Protein 9DDT (pdb70)

InterPro domains:
  IPR019341 Alpha/gamma-adaptin-binding protein p34 [PTHR14659] (1-308)

Secondary structure (DSSP, 8-state):
---EEEEEE--SSS-HHHHHHHHHT-----EEEEEEEE-SSEEEEEEEEE-SSGGG--HHHHHHEEEEEEE---SSTTTTHHHHTTHHHHHHH--SEEEEEES---TTSS-HHHHHHHHHHHT-EEEESS-SSPPPTT-SSPPP-HHHHHHHHHHSS--TT-EE-/-EEEEEEEETT--EEEEEESS---HHHHHHHHHHHHHHHHT--S---SEEEETTEEEEEEEETTEEEEEEEETTS-HHHHHHHHHHHHHHHHHHHSS--HHHHHHSHHHHHHHHHHHS---

Radius of gyration: 19.52 Å; Cα contacts (8 Å, |Δi|>4): 505; chains: 2; bounding box: 52×41×47 Å

Foldseek 3Di:
DAAEAEFAEPDPPAGSVNLVVVLQPPCVDKDWDWDWQDDQWWIGIHIHIYDHDPVNCDPVNLQRHQHYEYEWDQQAQCTCVRVVVCLVSCVVSVHPAYEYEYQEHDPRGCHPVNVVVVCVVRVYDYAHQHYPDDDDPPPPPDQDGHSVNVSVRVSVGDRPGIDTD/DWAKKFKAFLVLRTLDMDGLDDDDPVVVVVVSSVVSVVVSPDPDCPDQFDCDDQWTWGWDDDPGMIMTIIHGPPDDSVVVVVLSVVLQVVVCVVVVGRDSVCSNPVVVVSVVSSPVSDDSD

Sequence (286 aa):
GVPCALVTSCSSVFSGDQLVQHILGTEDAVRFYPWTIDNKYYSADINLCVVPNKFLVTAEIAESVQAFVVYFDSTQKSGLDSVSSWLPLAKAWLPEVMILVCDRVSEDGINRQKAQEWCIKHGFELVELSPEELPEEDDDFPESTGVKRIVQALNANVWSNVVMKMIHFILLFSRQGKLRLQKWYITLPDKERKKITREIVQIILSRGHRTSSFVDWKELKLVYKRYASLYFCCAIENQDNELLTLEIVHRYVELLDKYFGNVCELDIIFNFEKAYFILDEFIIGG

Solvent-accessible surface area: 14448 Å² total; per-residue (Å²): 110,71,1,2,0,0,0,1,22,33,16,119,124,30,44,4,31,81,0,0,95,90,0,56,66,40,228,126,53,36,83,106,45,108,32,74,2,92,24,116,24,0,27,2,83,3,36,0,0,2,0,44,58,46,176,52,28,76,90,135,16,28,129,18,7,40,0,1,0,0,11,1,48,7,89,122,135,56,10,16,101,50,1,41,51,5,17,93,52,2,118,78,31,133,6,88,3,27,0,0,0,0,64,98,30,24,159,114,1,2,50,100,99,83,0,38,103,22,1,31,161,23,24,2,7,25,4,14,36,46,31,135,96,149,79,121,173,122,43,115,42,62,44,44,71,4,36,153,6,0,25,54,2,0,22,6,5,87,2,81,42,37,97,102,159,138,14,35,4,9,0,0,0,3,56,19,31,57,60,54,3,51,34,34,51,73,138,51,84,62,137,52,63,87,117,33,6,150,78,0,12,95,42,1,9,53,77,65,143,117,109,37,22,45,17,95,22,158,146,18,12,0,0,12,76,52,6,16,6,2,12,2,0,1,0,2,65,88,175,39,86,43,121,84,7,43,97,37,9,68,120,5,0,89,71,2,47,179,116,21,63,84,6,27,17,26,3,5,33,39,27,72,124,93,0,67,130,31,2,50,107,53,12,142,55,14

B-factor: mean 30.28, std 9.15, range [15.87, 91.37]

GO terms:
  GO:0005737 cytoplasm (C, IDA)
  GO:0005515 protein binding (F, IPI)
  GO:0005829 cytosol (C, IDA)

Nearest PDB structures (foldseek):
  4uj3-assembly8_V  TM=6.834E-01  e=2.095E-04  Homo sapiens
  6w4f-assembly1_B  TM=6.978E-01  e=1.188E-04  Homo sapiens
  6gqx-assembly5_E  TM=6.133E-01  e=2.696E-04  Homo sapiens
  5kut-assembly3_C  TM=5.248E-01  e=1.304E-03  Homo sapiens
  9ayr-assembly1_C  TM=5.673E-01  e=2.451E-03  Saccharomyces cerevisiae

Organism: Homo sapiens (NCBI:txid9606)

Structure (mmCIF, N/CA/C/O backbone):
data_9DDT
#
_entry.id   9DDT
#
_cell.length_a   50.294
_cell.length_b   61.608
_cell.length_c   92.854
_cell.angle_alpha   90.00
_cell.angle_beta   90.00
_cell.angle_gamma   90.00
#
_symmetry.space_group_name_H-M   'P 21 21 21'
#
loop_
_entity.id
_entity.type
_entity.pdbx_description
1 polymer 'Alpha- and gamma-adaptin-binding protein p34'
2 polymer 'AP-1 complex subunit sigma-3'
3 water water
#
loop_
_atom_site.group_PDB
_atom_site.id
_atom_site.type_symbol
_atom_site.label_atom_id
_atom_site.label_alt_id
_atom_site.label_comp_id
_atom_site.label_asym_id
_atom_site.label_entity_id
_atom_site.label_seq_id
_atom_site.pdbx_PDB_ins_code
_atom_site.Cartn_x
_atom_site.Cartn_y
_atom_site.Cartn_z
_atom_site.occupancy
_atom_site.B_iso_or_equiv
_atom_site.auth_seq_id
_atom_site.auth_comp_id
_atom_site.auth_asym_id
_atom_site.auth_atom_id
_atom_site.pdbx_PDB_model_num
ATOM 1 N N . GLY A 1 4 ? 31.393 45.333 40.256 1.00 50.74 4 GLY A N 1
ATOM 2 C CA . GLY A 1 4 ? 30.337 44.370 40.506 1.00 40.85 4 GLY A CA 1
ATOM 3 C C . GLY A 1 4 ? 30.868 42.965 40.724 1.00 42.27 4 GLY A C 1
ATOM 4 O O . GLY A 1 4 ? 31.766 42.502 40.004 1.00 42.63 4 GLY A O 1
ATOM 5 N N . VAL A 1 5 ? 30.318 42.307 41.741 1.00 38.36 5 VAL A N 1
ATOM 6 C CA . VAL A 1 5 ? 30.770 40.935 42.044 1.00 32.16 5 VAL A CA 1
ATOM 7 C C . VAL A 1 5 ? 30.168 40.008 40.994 1.00 28.33 5 VAL A C 1
ATOM 8 O O . VAL A 1 5 ? 28.958 39.980 40.829 1.00 26.61 5 VAL A O 1
ATOM 12 N N . PRO A 1 6 ? 31.024 39.250 40.301 1.00 26.44 6 PRO A N 1
ATOM 13 C CA . PRO A 1 6 ? 30.531 38.315 39.334 1.00 22.57 6 PRO A CA 1
ATOM 14 C C . PRO A 1 6 ? 29.691 37.194 39.947 1.00 23.97 6 PRO A C 1
ATOM 15 O O . PRO A 1 6 ? 29.868 36.861 41.081 1.00 25.05 6 PRO A O 1
ATOM 19 N N . CYS A 1 7 ? 28.830 36.629 39.121 1.00 24.40 7 CYS A N 1
ATOM 20 C CA . CYS A 1 7 ? 28.085 35.447 39.585 1.00 25.40 7 CYS A CA 1
ATOM 21 C C . CYS A 1 7 ? 28.426 34.222 38.742 1.00 24.89 7 CYS A C 1
ATOM 22 O O . CYS A 1 7 ? 28.743 34.381 37.565 1.00 24.88 7 CYS A O 1
ATOM 25 N N . ALA A 1 8 ? 28.491 33.073 39.387 1.00 19.94 8 ALA A N 1
ATOM 26 C CA . ALA A 1 8 ? 28.484 31.816 38.631 1.00 18.97 8 ALA A CA 1
ATOM 27 C C . ALA A 1 8 ? 27.028 31.380 38.817 1.00 23.52 8 ALA A C 1
ATOM 28 O O . ALA A 1 8 ? 26.638 31.113 39.932 1.00 21.41 8 ALA A O 1
ATOM 30 N N . LEU A 1 9 ? 26.261 31.453 37.742 1.00 20.20 9 LEU A N 1
ATOM 31 C CA . LEU A 1 9 ? 24.851 31.098 37.839 1.00 20.70 9 LEU A CA 1
ATOM 32 C C . LEU A 1 9 ? 24.726 29.580 37.821 1.00 20.14 9 LEU A C 1
ATOM 33 O O . LEU A 1 9 ? 25.255 28.917 36.918 1.00 22.33 9 LEU A O 1
ATOM 38 N N . VAL A 1 10 ? 24.074 29.032 38.846 1.00 19.35 10 VAL A N 1
ATOM 39 C CA . VAL A 1 10 ? 23.917 27.596 39.042 1.00 19.29 10 VAL A CA 1
ATOM 40 C C . VAL A 1 10 ? 22.422 27.278 39.037 1.00 23.55 10 VAL A C 1
ATOM 41 O O . VAL A 1 10 ? 21.634 27.939 39.727 1.00 23.18 10 VAL A O 1
ATOM 45 N N . THR A 1 11 ? 22.029 26.270 38.262 1.00 20.42 11 THR A N 1
ATOM 46 C CA . THR A 1 11 ? 20.634 25.852 38.255 1.00 23.17 11 THR A CA 1
ATOM 47 C C . THR A 1 11 ? 20.600 24.347 38.038 1.00 23.46 11 THR A C 1
ATOM 48 O O . THR A 1 11 ? 21.609 23.727 37.675 1.00 21.82 11 THR A O 1
ATOM 52 N N . SER A 1 12 ? 19.427 23.760 38.274 1.00 22.16 12 SER A N 1
ATOM 53 C CA . SER A 1 12 ? 19.228 22.342 38.039 1.00 23.37 12 SER A CA 1
ATOM 54 C C . SER A 1 12 ? 17.945 22.145 37.251 1.00 26.62 12 SER A C 1
ATOM 55 O O . SER A 1 12 ? 16.905 22.728 37.582 1.00 24.99 12 SER A O 1
ATOM 58 N N . CYS A 1 13 ? 18.044 21.351 36.192 1.00 25.44 13 CYS A N 1
ATOM 59 C CA . CYS A 1 13 ? 16.905 20.883 35.424 1.00 26.93 13 CYS A CA 1
ATOM 60 C C . CYS A 1 13 ? 16.469 19.492 35.851 1.00 29.39 13 CYS A C 1
ATOM 61 O O . CYS A 1 13 ? 15.695 18.845 35.139 1.00 32.02 13 CYS A O 1
ATOM 64 N N . SER A 1 14 ? 16.967 19.011 36.988 1.00 27.95 14 SER A N 1
ATOM 65 C CA . SER A 1 14 ? 16.559 17.736 37.556 1.00 27.29 14 SER A CA 1
ATOM 66 C C . SER A 1 14 ? 15.634 17.970 38.746 1.00 31.08 14 SER A C 1
ATOM 67 O O . SER A 1 14 ? 15.825 18.916 39.515 1.00 35.81 14 SER A O 1
ATOM 70 N N . SER A 1 15 ? 14.636 17.100 38.906 1.00 34.79 15 SER A N 1
ATOM 71 C CA . SER A 1 15 ? 13.762 17.183 40.071 1.00 35.66 15 SER A CA 1
ATOM 72 C C . SER A 1 15 ? 14.335 16.495 41.308 1.00 38.60 15 SER A C 1
ATOM 73 O O . SER A 1 15 ? 13.745 16.616 42.387 1.00 42.29 15 SER A O 1
ATOM 76 N N . VAL A 1 16 ? 15.464 15.793 41.181 1.00 37.62 16 VAL A N 1
ATOM 77 C CA . VAL A 1 16 ? 16.032 14.962 42.244 1.00 40.22 16 VAL A CA 1
ATOM 78 C C . VAL A 1 16 ? 17.179 15.675 42.957 1.00 39.88 16 VAL A C 1
ATOM 79 O O . VAL A 1 16 ? 17.437 15.440 44.145 1.00 44.33 16 VAL A O 1
ATOM 83 N N . PHE A 1 17 ? 17.864 16.563 42.248 1.00 34.34 17 PHE A N 1
ATOM 84 C CA . PHE A 1 17 ? 19.062 17.219 42.753 1.00 31.07 17 PHE A CA 1
ATOM 85 C C . PHE A 1 17 ? 18.956 18.693 42.402 1.00 33.16 17 PHE A C 1
ATOM 86 O O . PHE A 1 17 ? 18.725 19.030 41.237 1.00 33.99 17 PHE A O 1
ATOM 94 N N . SER A 1 18 ? 19.119 19.564 43.393 1.00 29.26 18 SER A N 1
ATOM 95 C CA . SER A 1 18 ? 18.922 20.996 43.216 1.00 29.03 18 SER A CA 1
ATOM 96 C C . SER A 1 18 ? 20.237 21.756 43.026 1.00 26.41 18 SER A C 1
ATOM 97 O O . SER A 1 18 ? 21.322 21.269 43.351 1.00 27.16 18 SER A O 1
ATOM 100 N N . GLY A 1 19 ? 20.114 22.982 42.496 1.00 24.62 19 GLY A N 1
ATOM 101 C CA . GLY A 1 19 ? 21.267 23.871 42.416 1.00 24.11 19 GLY A CA 1
ATOM 102 C C . GLY A 1 19 ? 21.864 24.175 43.778 1.00 25.55 19 GLY A C 1
ATOM 103 O O . GLY A 1 19 ? 23.087 24.288 43.923 1.00 23.98 19 GLY A O 1
ATOM 104 N N . ASP A 1 20 ? 21.012 24.292 44.804 1.00 24.99 20 ASP A N 1
ATOM 105 C CA . ASP A 1 20 ? 21.532 24.527 46.151 1.00 26.08 20 ASP A CA 1
ATOM 106 C C . ASP A 1 20 ? 22.418 23.377 46.614 1.00 25.16 20 ASP A C 1
ATOM 107 O O . ASP A 1 20 ? 23.482 23.606 47.197 1.00 24.65 20 ASP A O 1
ATOM 112 N N . GLN A 1 21 ? 22.000 22.128 46.362 1.00 26.20 21 GLN A N 1
ATOM 113 C CA . GLN A 1 21 ? 22.841 20.981 46.707 1.00 25.74 21 GLN A CA 1
ATOM 114 C C . GLN A 1 21 ? 24.181 21.028 45.975 1.00 25.59 21 GLN A C 1
ATOM 115 O O . GLN A 1 21 ? 25.246 20.803 46.573 1.00 24.45 21 GLN A O 1
ATOM 121 N N . LEU A 1 22 ? 24.148 21.308 44.668 1.00 24.44 22 LEU A N 1
ATOM 122 C CA . LEU A 1 22 ? 25.389 21.397 43.909 1.00 24.29 22 LEU A CA 1
ATOM 123 C C . LEU A 1 22 ? 26.301 22.474 44.480 1.00 24.65 22 LEU A C 1
ATOM 124 O O . LEU A 1 22 ? 27.521 22.279 44.597 1.00 21.80 22 LEU A O 1
ATOM 129 N N . VAL A 1 23 ? 25.723 23.615 44.863 1.00 23.80 23 VAL A N 1
ATOM 130 C CA . VAL A 1 23 ? 26.533 24.706 45.390 1.00 23.15 23 VAL A CA 1
ATOM 131 C C . VAL A 1 23 ? 27.161 24.307 46.719 1.00 20.76 23 VAL A C 1
ATOM 132 O O . VAL A 1 23 ? 28.316 24.636 46.986 1.00 22.03 23 VAL A O 1
ATOM 136 N N . GLN A 1 24 ? 26.438 23.569 47.557 1.00 21.65 24 GLN A N 1
ATOM 137 C CA . GLN A 1 24 ? 27.073 23.129 48.804 1.00 23.15 24 GLN A CA 1
ATOM 138 C C . GLN A 1 24 ? 28.221 22.164 48.538 1.00 25.14 24 GLN A C 1
ATOM 139 O O . GLN A 1 24 ? 29.194 22.156 49.295 1.00 25.53 24 GLN A O 1
ATOM 145 N N . HIS A 1 25 ? 28.132 21.349 47.477 1.00 24.69 25 HIS A N 1
ATOM 146 C CA . HIS A 1 25 ? 29.288 20.522 47.121 1.00 28.08 25 HIS A CA 1
ATOM 147 C C . HIS A 1 25 ? 30.468 21.372 46.656 1.00 25.71 25 HIS A C 1
ATOM 148 O O . HIS A 1 25 ? 31.619 21.088 47.009 1.00 26.23 25 HIS A O 1
ATOM 155 N N . ILE A 1 26 ? 30.208 22.409 45.857 1.00 23.45 26 ILE A N 1
ATOM 156 C CA . ILE A 1 26 ? 31.283 23.299 45.410 1.00 21.70 26 ILE A CA 1
ATOM 157 C C . ILE A 1 26 ? 31.933 23.988 46.604 1.00 26.75 26 ILE A C 1
ATOM 158 O O . ILE A 1 26 ? 33.161 24.049 46.718 1.00 26.70 26 ILE A O 1
ATOM 163 N N . LEU A 1 27 ? 31.112 24.502 47.524 1.00 22.33 27 LEU A N 1
ATOM 164 C CA . LEU A 1 27 ? 31.651 25.222 48.671 1.00 25.62 27 LEU A CA 1
ATOM 165 C C . LEU A 1 27 ? 32.461 24.310 49.579 1.00 26.18 27 LEU A C 1
ATOM 166 O O . LEU A 1 27 ? 33.316 24.794 50.322 1.00 28.59 27 LEU A O 1
ATOM 171 N N . GLY A 1 28 ? 32.181 23.007 49.566 1.00 25.17 28 GLY A N 1
ATOM 172 C CA . GLY A 1 28 ? 32.861 22.049 50.418 1.00 29.62 28 GLY A CA 1
ATOM 173 C C . GLY A 1 28 ? 34.257 21.679 49.979 1.00 32.22 28 GLY A C 1
ATOM 174 O O . GLY A 1 28 ? 34.969 20.950 50.680 1.00 33.99 28 GLY A O 1
ATOM 175 N N . THR A 1 29 ? 34.693 22.176 48.835 1.00 30.93 29 THR A N 1
ATOM 176 C CA . THR A 1 29 ? 35.996 21.796 48.317 1.00 32.18 29 THR A CA 1
ATOM 177 C C . THR A 1 29 ? 37.124 22.548 49.014 1.00 37.27 29 THR A C 1
ATOM 178 O O . THR A 1 29 ? 36.951 23.678 49.478 1.00 34.98 29 THR A O 1
ATOM 182 N N . GLU A 1 30 ? 38.297 21.907 49.024 1.00 42.55 30 GLU A N 1
ATOM 183 C CA . GLU A 1 30 ? 39.508 22.446 49.689 1.00 48.68 30 GLU A CA 1
ATOM 184 C C . GLU A 1 30 ? 39.881 23.843 49.179 1.00 50.98 30 GLU A C 1
ATOM 185 O O . GLU A 1 30 ? 40.152 24.702 50.033 1.00 60.75 30 GLU A O 1
ATOM 191 N N . ASP A 1 40 ? 10.363 30.977 42.167 1.00 59.39 40 ASP A N 1
ATOM 192 C CA . ASP A 1 40 ? 10.722 30.287 43.401 1.00 55.03 40 ASP A CA 1
ATOM 193 C C . ASP A 1 40 ? 11.426 31.393 44.224 1.00 52.00 40 ASP A C 1
ATOM 194 O O . ASP A 1 40 ? 10.748 32.323 44.663 1.00 52.22 40 ASP A O 1
ATOM 199 N N . ALA A 1 41 ? 12.757 31.334 44.401 1.00 45.03 41 ALA A N 1
ATOM 200 C CA . ALA A 1 41 ? 13.527 32.515 44.804 1.00 38.03 41 ALA A CA 1
ATOM 201 C C . ALA A 1 41 ? 15.025 32.287 44.594 1.00 31.74 41 ALA A C 1
ATOM 202 O O . ALA A 1 41 ? 15.544 31.219 44.918 1.00 31.43 41 ALA A O 1
ATOM 204 N N . VAL A 1 42 ? 15.712 33.317 44.091 1.00 28.03 42 VAL A N 1
ATOM 205 C CA . VAL A 1 42 ? 17.153 33.237 43.865 1.00 26.05 42 VAL A CA 1
ATOM 206 C C . VAL A 1 42 ? 17.890 33.281 45.200 1.00 27.51 42 VAL A C 1
ATOM 207 O O . VAL A 1 42 ? 17.486 33.993 46.132 1.00 27.40 42 VAL A O 1
ATOM 211 N N . ARG A 1 43 ? 18.997 32.540 45.299 1.00 25.91 43 ARG A N 1
ATOM 212 C CA . ARG A 1 43 ? 19.829 32.595 46.498 1.00 23.94 43 ARG A CA 1
ATOM 213 C C . ARG A 1 43 ? 21.280 32.816 46.099 1.00 25.00 43 ARG A C 1
ATOM 214 O O . ARG A 1 43 ? 21.750 32.253 45.111 1.00 25.44 43 ARG A O 1
ATOM 222 N N . PHE A 1 44 ? 21.994 33.635 46.868 1.00 21.40 44 PHE A N 1
ATOM 223 C CA . PHE A 1 44 ? 23.398 33.920 46.597 1.00 23.14 44 PHE A CA 1
ATOM 224 C C . PHE A 1 44 ? 24.266 33.314 47.688 1.00 22.16 44 PHE A C 1
ATOM 225 O O . PHE A 1 44 ? 23.947 33.416 48.877 1.00 24.57 44 PHE A O 1
ATOM 233 N N . TYR A 1 45 ? 25.380 32.708 47.289 1.00 22.07 45 TYR A N 1
ATOM 234 C CA . TYR A 1 45 ? 26.306 32.111 48.243 1.00 21.02 45 TYR A CA 1
ATOM 235 C C . TYR A 1 45 ? 27.675 32.703 47.948 1.00 20.69 45 TYR A C 1
ATOM 236 O O . TYR A 1 45 ? 28.202 32.502 46.836 1.00 20.91 45 TYR A O 1
ATOM 245 N N . PRO A 1 46 ? 28.279 33.426 48.885 1.00 23.32 46 PRO A N 1
ATOM 246 C CA . PRO A 1 46 ? 29.610 33.987 48.638 1.00 25.23 46 PRO A CA 1
ATOM 247 C C . PRO A 1 46 ? 30.658 32.893 48.588 1.00 25.24 46 PRO A C 1
ATOM 248 O O . PRO A 1 46 ? 30.608 31.922 49.348 1.00 24.18 46 PRO A O 1
ATOM 252 N N . TRP A 1 47 ? 31.632 33.067 47.698 1.00 22.18 47 TRP A N 1
ATOM 253 C CA . TRP A 1 47 ? 32.694 32.087 47.563 1.00 23.05 47 TRP A CA 1
ATOM 254 C C . TRP A 1 47 ? 33.931 32.843 47.119 1.00 23.95 47 TRP A C 1
ATOM 255 O O . TRP A 1 47 ? 33.857 33.616 46.161 1.00 24.05 47 TRP A O 1
ATOM 266 N N . THR A 1 48 ? 35.052 32.641 47.811 1.00 22.42 48 THR A N 1
ATOM 267 C CA . THR A 1 48 ? 36.315 33.244 47.398 1.00 23.47 48 THR A CA 1
ATOM 268 C C . THR A 1 48 ? 37.147 32.195 46.661 1.00 26.65 48 THR A C 1
ATOM 269 O O . THR A 1 48 ? 37.564 31.189 47.247 1.00 25.42 48 THR A O 1
ATOM 273 N N . ILE A 1 49 ? 37.366 32.422 45.373 1.00 23.96 49 ILE A N 1
ATOM 274 C CA . ILE A 1 49 ? 38.323 31.628 44.613 1.00 26.78 49 ILE A CA 1
ATOM 275 C C . ILE A 1 49 ? 39.719 32.123 44.957 1.00 27.38 49 ILE A C 1
ATOM 276 O O . ILE A 1 49 ? 39.985 33.328 44.913 1.00 26.05 49 ILE A O 1
ATOM 281 N N . ASP A 1 50 ? 40.609 31.204 45.318 1.00 25.98 50 ASP A N 1
ATOM 282 C CA . ASP A 1 50 ? 41.960 31.561 45.735 1.00 28.39 50 ASP A CA 1
ATOM 283 C C . ASP A 1 50 ? 42.925 30.538 45.156 1.00 30.95 50 ASP A C 1
ATOM 284 O O . ASP A 1 50 ? 42.801 29.341 45.433 1.00 33.47 50 ASP A O 1
ATOM 289 N N . ASN A 1 51 ? 43.867 30.998 44.337 1.00 24.25 51 ASN A N 1
ATOM 290 C CA . ASN A 1 51 ? 44.883 30.124 43.757 1.00 24.39 51 ASN A CA 1
ATOM 291 C C . ASN A 1 51 ? 46.186 30.909 43.662 1.00 24.63 51 ASN A C 1
ATOM 292 O O . ASN A 1 51 ? 46.283 32.045 44.124 1.00 23.70 51 ASN A O 1
ATOM 297 N N . LYS A 1 52 ? 47.199 30.315 43.035 1.00 23.48 52 LYS A N 1
ATOM 298 C CA . LYS A 1 52 ? 48.508 30.950 43.011 1.00 25.47 52 LYS A CA 1
ATOM 299 C C . LYS A 1 52 ? 48.537 32.218 42.170 1.00 23.67 52 LYS A C 1
ATOM 300 O O . LYS A 1 52 ? 49.425 33.048 42.371 1.00 25.94 52 LYS A O 1
ATOM 306 N N . TYR A 1 53 ? 47.569 32.414 41.275 1.00 21.40 53 TYR A N 1
ATOM 307 C CA . TYR A 1 53 ? 47.565 33.599 40.425 1.00 20.24 53 TYR A CA 1
ATOM 308 C C . TYR A 1 53 ? 46.680 34.730 40.926 1.00 20.67 53 TYR A C 1
ATOM 309 O O . TYR A 1 53 ? 47.029 35.899 40.737 1.00 20.40 53 TYR A O 1
ATOM 318 N N . TYR A 1 54 ? 45.544 34.430 41.548 1.00 20.47 54 TYR A N 1
ATOM 319 C CA . TYR A 1 54 ? 44.612 35.483 41.902 1.00 21.07 54 TYR A CA 1
ATOM 320 C C . TYR A 1 54 ? 43.713 34.988 43.013 1.00 22.58 54 TYR A C 1
ATOM 321 O O . TYR A 1 54 ? 43.680 33.800 43.338 1.00 21.17 54 TYR A O 1
ATOM 330 N N . SER A 1 55 ? 42.987 35.937 43.590 1.00 20.32 55 SER A N 1
ATOM 331 C CA . SER A 1 55 ? 41.813 35.661 44.387 1.00 22.94 55 SER A CA 1
ATOM 332 C C . SER A 1 55 ? 40.669 36.477 43.810 1.00 22.15 55 SER A C 1
ATOM 333 O O . SER A 1 55 ? 40.871 37.547 43.224 1.00 22.76 55 SER A O 1
ATOM 336 N N . ALA A 1 56 ? 39.467 35.957 43.967 1.00 21.63 56 ALA A N 1
ATOM 337 C CA . ALA A 1 56 ? 38.295 36.638 43.438 1.00 19.55 56 ALA A CA 1
ATOM 338 C C . ALA A 1 56 ? 37.105 36.284 44.311 1.00 23.95 56 ALA A C 1
ATOM 339 O O . ALA A 1 56 ? 36.807 35.101 44.500 1.00 22.83 56 ALA A O 1
ATOM 341 N N . ASP A 1 57 ? 36.448 37.304 44.849 1.00 21.38 57 ASP A N 1
ATOM 342 C CA . ASP A 1 57 ? 35.203 37.111 45.583 1.00 22.98 57 ASP A CA 1
ATOM 343 C C . ASP A 1 57 ? 34.061 37.042 44.578 1.00 25.55 57 ASP A C 1
ATOM 344 O O . ASP A 1 57 ? 33.738 38.044 43.936 1.00 30.67 57 ASP A O 1
ATOM 349 N N . ILE A 1 58 ? 33.444 35.876 44.417 1.00 24.22 58 ILE A N 1
ATOM 350 C CA . ILE A 1 58 ? 32.289 35.788 43.542 1.00 22.15 58 ILE A CA 1
ATOM 351 C C . ILE A 1 58 ? 31.085 35.319 44.343 1.00 22.45 58 ILE A C 1
ATOM 352 O O . ILE A 1 58 ? 31.180 35.021 45.546 1.00 21.69 58 ILE A O 1
ATOM 357 N N . ASN A 1 59 ? 29.935 35.292 43.686 1.00 21.16 59 ASN A N 1
ATOM 358 C CA . ASN A 1 59 ? 28.750 34.656 44.218 1.00 24.18 59 ASN A CA 1
ATOM 359 C C . ASN A 1 59 ? 28.416 33.452 43.361 1.00 24.58 59 ASN A C 1
ATOM 360 O O . ASN A 1 59 ? 28.480 33.520 42.133 1.00 24.31 59 ASN A O 1
ATOM 365 N N . LEU A 1 60 ? 28.078 32.357 44.021 1.00 19.62 60 LEU A N 1
ATOM 366 C CA . LEU A 1 60 ? 27.369 31.248 43.400 1.00 20.40 60 LEU A CA 1
ATOM 367 C C . LEU A 1 60 ? 25.895 31.606 43.495 1.00 24.37 60 LEU A C 1
ATOM 368 O O . LEU A 1 60 ? 25.335 31.664 44.597 1.00 23.95 60 LEU A O 1
ATOM 373 N N . CYS A 1 61 ? 25.279 31.906 42.354 1.00 20.32 61 CYS A N 1
ATOM 374 C CA . CYS A 1 61 ? 23.896 32.365 42.295 1.00 23.88 61 CYS A CA 1
ATOM 375 C C . CYS A 1 61 ? 22.994 31.218 41.882 1.00 24.05 61 CYS A C 1
ATOM 376 O O . CYS A 1 61 ? 22.968 30.844 40.712 1.00 24.00 61 CYS A O 1
ATOM 379 N N . VAL A 1 62 ? 22.231 30.676 42.821 1.00 20.71 62 VAL A N 1
ATOM 380 C CA . VAL A 1 62 ? 21.311 29.591 42.512 1.00 24.65 62 VAL A CA 1
ATOM 381 C C . VAL A 1 62 ? 20.010 30.211 42.027 1.00 25.86 62 VAL A C 1
ATOM 382 O O . VAL A 1 62 ? 19.355 30.961 42.765 1.00 23.66 62 VAL A O 1
ATOM 386 N N . VAL A 1 63 ? 19.654 29.904 40.785 1.00 23.57 63 VAL A N 1
ATOM 387 C CA . VAL A 1 63 ? 18.468 30.421 40.123 1.00 27.46 63 VAL A CA 1
ATOM 388 C C . VAL A 1 63 ? 17.579 29.236 39.766 1.00 27.33 63 VAL A C 1
ATOM 389 O O . VAL A 1 63 ? 17.803 28.559 38.761 1.00 29.81 63 VAL A O 1
ATOM 393 N N . PRO A 1 64 ? 16.560 28.950 40.584 1.00 27.54 64 PRO A N 1
ATOM 394 C CA . PRO A 1 64 ? 15.749 27.737 40.368 1.00 32.13 64 PRO A CA 1
ATOM 395 C C . PRO A 1 64 ? 14.980 27.723 39.058 1.00 35.09 64 PRO A C 1
ATOM 396 O O . PRO A 1 64 ? 14.831 26.648 38.462 1.00 37.11 64 PRO A O 1
ATOM 400 N N . ASN A 1 65 ? 14.465 28.856 38.588 1.00 36.64 65 ASN A N 1
ATOM 401 C CA . ASN A 1 65 ? 13.924 28.880 37.236 1.00 39.70 65 ASN A CA 1
ATOM 402 C C . ASN A 1 65 ? 14.429 30.130 36.530 1.00 33.65 65 ASN A C 1
ATOM 403 O O . ASN A 1 65 ? 14.689 31.166 37.146 1.00 38.27 65 ASN A O 1
ATOM 408 N N . LYS A 1 66 ? 14.556 30.004 35.218 1.00 32.20 66 LYS A N 1
ATOM 409 C CA . LYS A 1 66 ? 15.117 3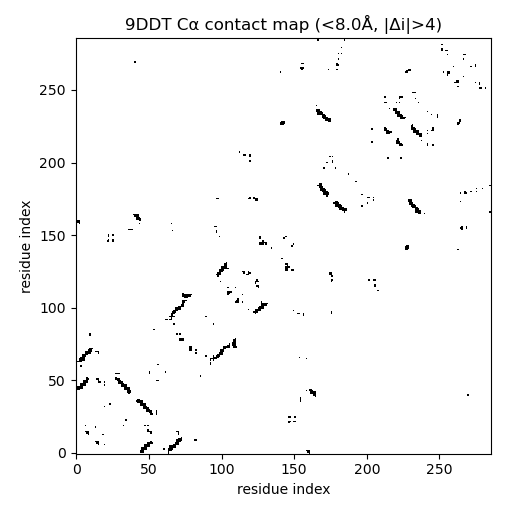1.045 34.376 1.00 32.86 66 LYS A CA 1
ATOM 410 C C . LYS A 1 66 ? 14.297 32.321 34.394 1.00 32.51 66 LYS A C 1
ATOM 411 O O . LYS A 1 66 ? 14.829 33.390 34.092 1.00 29.98 66 LYS A O 1
ATOM 417 N N . PHE A 1 67 ? 13.010 32.254 34.751 1.00 31.01 67 PHE A N 1
ATOM 418 C CA . PHE A 1 67 ? 12.217 33.477 34.695 1.00 30.15 67 PHE A CA 1
ATOM 419 C C . PHE A 1 67 ? 12.472 34.388 35.885 1.00 33.27 67 PHE A C 1
ATOM 420 O O . PHE A 1 67 ? 11.952 35.507 35.907 1.00 31.95 67 PHE A O 1
ATOM 428 N N . LEU A 1 68 ? 13.281 33.946 36.851 1.00 30.84 68 LEU A N 1
ATOM 429 C CA . LEU A 1 68 ? 13.724 34.787 37.953 1.00 32.91 68 LEU A CA 1
ATOM 430 C C . LEU A 1 68 ? 15.031 35.506 37.657 1.00 32.59 68 LEU A C 1
ATOM 431 O O . LEU A 1 68 ? 15.522 36.254 38.509 1.00 30.85 68 LEU A O 1
ATOM 436 N N . VAL A 1 69 ? 15.617 35.303 36.483 1.00 28.48 69 VAL A N 1
ATOM 437 C CA . VAL A 1 69 ? 16.854 35.998 36.147 1.00 27.51 69 VAL A CA 1
ATOM 438 C C . VAL A 1 69 ? 16.492 37.432 35.781 1.00 32.69 69 VAL A C 1
ATOM 439 O O . VAL A 1 69 ? 15.830 37.678 34.769 1.00 33.25 69 VAL A O 1
ATOM 443 N N . THR A 1 70 ? 16.900 38.375 36.618 1.00 29.07 70 THR A N 1
ATOM 444 C CA . THR A 1 70 ? 16.654 39.791 36.404 1.00 32.73 70 THR A CA 1
ATOM 445 C C . THR A 1 70 ? 17.759 40.390 35.538 1.00 33.76 70 THR A C 1
ATOM 446 O O . THR A 1 70 ? 18.786 39.763 35.279 1.00 31.51 70 THR A O 1
ATOM 450 N N . ALA A 1 71 ? 17.546 41.635 35.093 1.00 34.58 71 ALA A N 1
ATOM 451 C CA . ALA A 1 71 ? 18.586 42.302 34.310 1.00 32.90 71 ALA A CA 1
ATOM 452 C C . ALA A 1 71 ? 19.884 42.406 35.103 1.00 32.81 71 ALA A C 1
ATOM 453 O O . ALA A 1 71 ? 20.983 42.217 34.555 1.00 32.69 71 ALA A O 1
ATOM 455 N N . GLU A 1 72 ? 19.775 42.660 36.409 1.00 33.79 72 GLU A N 1
ATOM 456 C CA . GLU A 1 72 ? 20.974 42.894 37.196 1.00 34.90 72 GLU A CA 1
ATOM 457 C C . GLU A 1 72 ? 21.712 41.589 37.503 1.00 32.87 72 GLU A C 1
ATOM 458 O O . GLU A 1 72 ? 22.945 41.574 37.495 1.00 32.47 72 GLU A O 1
ATOM 464 N N . ILE A 1 73 ? 20.999 40.477 37.706 1.00 31.45 73 ILE A N 1
ATOM 465 C CA . ILE A 1 73 ? 21.674 39.179 37.763 1.00 29.87 73 ILE A CA 1
ATOM 466 C C . ILE A 1 73 ? 22.350 38.877 36.432 1.00 27.84 73 ILE A C 1
ATOM 467 O O . ILE A 1 73 ? 23.533 38.515 36.379 1.00 27.27 73 ILE A O 1
ATOM 472 N N . ALA A 1 74 ? 21.604 39.027 35.334 1.00 27.52 74 ALA A N 1
ATOM 473 C CA . ALA A 1 74 ? 22.131 38.700 34.013 1.00 27.51 74 ALA A CA 1
ATOM 474 C C . ALA A 1 74 ? 23.455 39.404 33.751 1.00 26.91 74 ALA A C 1
ATOM 475 O O . ALA A 1 74 ? 24.413 38.792 33.268 1.00 26.62 74 ALA A O 1
ATOM 477 N N . GLU A 1 75 ? 23.532 40.702 34.052 1.00 29.69 75 GLU A N 1
ATOM 478 C CA . GLU A 1 75 ? 24.770 41.371 33.670 1.00 31.15 75 GLU A CA 1
ATOM 479 C C . GLU A 1 75 ? 25.963 40.917 34.505 1.00 30.29 75 GLU A C 1
ATOM 480 O O . GLU A 1 75 ? 27.100 41.149 34.091 1.00 30.81 75 GLU A O 1
ATOM 486 N N . SER A 1 76 ? 25.739 40.247 35.637 1.00 27.46 76 SER A N 1
ATOM 487 C CA . SER A 1 76 ? 26.850 39.759 36.452 1.00 29.04 76 SER A CA 1
ATOM 488 C C . SER A 1 76 ? 27.295 38.346 36.094 1.00 23.66 76 SER A C 1
ATOM 489 O O . SER A 1 76 ? 28.310 37.881 36.626 1.00 23.77 76 SER A O 1
ATOM 492 N N . VAL A 1 77 ? 26.588 37.653 35.202 1.00 24.04 77 VAL A N 1
ATOM 493 C CA . VAL A 1 77 ? 26.867 36.237 34.970 1.00 22.83 77 VAL A CA 1
ATOM 494 C C . VAL A 1 77 ? 28.165 36.089 34.188 1.00 26.49 77 VAL A C 1
ATOM 495 O O . VAL A 1 77 ? 28.294 36.582 33.060 1.00 25.90 77 VAL A O 1
ATOM 499 N N . GLN A 1 78 ? 29.135 35.397 34.776 1.00 20.89 78 GLN A N 1
ATOM 500 C CA . GLN A 1 78 ? 30.387 35.103 34.102 1.00 21.50 78 GLN A CA 1
ATOM 501 C C . GLN A 1 78 ? 30.665 33.609 34.036 1.00 23.86 78 GLN A C 1
ATOM 502 O O . GLN A 1 78 ? 31.671 33.200 33.450 1.00 24.19 78 GLN A O 1
ATOM 508 N N . ALA A 1 79 ? 29.802 32.784 34.620 1.00 21.06 79 ALA A N 1
ATOM 509 C CA . ALA A 1 79 ? 29.893 31.339 34.494 1.00 18.78 79 ALA A CA 1
ATOM 510 C C . ALA A 1 79 ? 28.479 30.789 34.575 1.00 20.92 79 ALA A C 1
ATOM 511 O O . ALA A 1 79 ? 27.609 31.391 35.203 1.00 20.22 79 ALA A O 1
ATOM 513 N N . PHE A 1 80 ? 28.256 29.637 33.945 1.00 19.89 80 PHE A N 1
ATOM 514 C CA . PHE A 1 80 ? 26.938 28.999 33.959 1.00 20.33 80 PHE A CA 1
ATOM 515 C C . PHE A 1 80 ? 27.124 27.506 34.168 1.00 20.01 80 PHE A C 1
ATOM 516 O O . PHE A 1 80 ? 27.847 26.856 33.411 1.00 21.51 80 PHE A O 1
ATOM 524 N N . VAL A 1 81 ? 26.510 26.971 35.218 1.00 18.66 81 VAL A N 1
ATOM 525 C CA . VAL A 1 81 ? 26.648 25.569 35.606 1.00 18.33 81 VAL A CA 1
ATOM 526 C C . VAL A 1 81 ? 25.235 25.023 35.759 1.00 19.89 81 VAL A C 1
ATOM 527 O O . VAL A 1 81 ? 24.490 25.451 36.654 1.00 21.40 81 VAL A O 1
ATOM 531 N N . VAL A 1 82 ? 24.856 24.093 34.890 1.00 18.20 82 VAL A N 1
ATOM 532 C CA . VAL A 1 82 ? 23.493 23.582 34.858 1.00 19.92 82 VAL A CA 1
ATOM 533 C C . VAL A 1 82 ? 23.519 22.070 35.036 1.00 20.68 82 VAL A C 1
ATOM 534 O O . VAL A 1 82 ? 24.199 21.348 34.289 1.00 21.99 82 VAL A O 1
ATOM 538 N N . TYR A 1 83 ? 22.819 21.605 36.065 1.00 20.92 83 TYR A N 1
ATOM 539 C CA . TYR A 1 83 ? 22.675 20.190 36.358 1.00 20.98 83 TYR A CA 1
ATOM 540 C C . TYR A 1 83 ? 21.474 19.654 35.598 1.00 22.12 83 TYR A C 1
ATOM 541 O O . TYR A 1 83 ? 20.462 20.351 35.448 1.00 22.89 83 TYR A O 1
ATOM 550 N N . PHE A 1 84 ? 21.575 18.411 35.122 1.00 21.15 84 PHE A N 1
ATOM 551 C CA . PHE A 1 84 ? 20.448 17.807 34.428 1.00 23.50 84 PHE A CA 1
ATOM 552 C C . PHE A 1 84 ? 20.303 16.336 34.792 1.00 24.32 84 PHE A C 1
ATOM 553 O O . PHE A 1 84 ? 21.215 15.706 35.337 1.00 24.52 84 PHE A O 1
ATOM 561 N N . ASP A 1 85 ? 19.113 15.818 34.495 1.00 25.46 85 ASP A N 1
ATOM 562 C CA . ASP A 1 85 ? 18.749 14.419 34.695 1.00 26.30 85 ASP A CA 1
ATOM 563 C C . ASP A 1 85 ? 19.017 13.665 33.394 1.00 32.83 85 ASP A C 1
ATOM 564 O O . ASP A 1 85 ? 18.369 13.932 32.376 1.00 29.93 85 ASP A O 1
ATOM 569 N N . SER A 1 86 ? 19.938 12.706 33.423 1.00 27.19 86 SER A N 1
ATOM 570 C CA . SER A 1 86 ? 20.298 11.968 32.215 1.00 28.19 86 SER A CA 1
ATOM 571 C C . SER A 1 86 ? 19.436 10.734 31.980 1.00 34.49 86 SER A C 1
ATOM 572 O O . SER A 1 86 ? 19.652 10.037 30.984 1.00 31.99 86 SER A O 1
ATOM 575 N N . THR A 1 87 ? 18.489 10.428 32.870 1.00 33.30 87 THR A N 1
ATOM 576 C CA . THR A 1 87 ? 17.853 9.113 32.825 1.00 33.81 87 THR A CA 1
ATOM 577 C C . THR A 1 87 ? 16.875 8.966 31.663 1.00 35.74 87 THR A C 1
ATOM 578 O O . THR A 1 87 ? 16.605 7.837 31.241 1.00 39.04 87 THR A O 1
ATOM 582 N N . GLN A 1 88 ? 16.352 10.059 31.117 1.00 36.88 88 GLN A N 1
ATOM 583 C CA . GLN A 1 88 ? 15.435 9.964 29.988 1.00 36.30 88 GLN A CA 1
ATOM 584 C C . GLN A 1 88 ? 16.041 10.578 28.735 1.00 34.63 88 GLN A C 1
ATOM 585 O O . GLN A 1 88 ? 16.851 11.505 28.808 1.00 33.39 88 GLN A O 1
ATOM 591 N N . LYS A 1 89 ? 15.602 10.066 27.580 1.00 35.73 89 LYS A N 1
ATOM 592 C CA . LYS A 1 89 ? 15.994 10.627 26.291 1.00 34.39 89 LYS A CA 1
ATOM 593 C C . LYS A 1 89 ? 15.677 12.10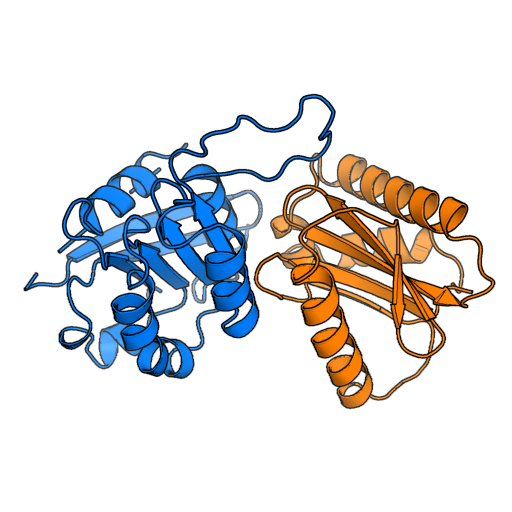9 26.170 1.00 36.21 89 LYS A C 1
ATOM 594 O O . LYS A 1 89 ? 16.285 12.800 25.343 1.00 38.59 89 LYS A O 1
ATOM 600 N N . SER A 1 90 ? 14.734 12.612 26.959 1.00 33.79 90 SER A N 1
ATOM 601 C CA . SER A 1 90 ? 14.327 14.006 26.881 1.00 32.02 90 SER A CA 1
ATOM 602 C C . SER A 1 90 ? 15.102 14.901 27.830 1.00 30.65 90 SER A C 1
ATOM 603 O O . SER A 1 90 ? 14.739 16.069 27.985 1.00 25.41 90 SER A O 1
ATOM 606 N N . GLY A 1 91 ? 16.172 14.391 28.449 1.00 27.39 91 GLY A N 1
ATOM 607 C CA . GLY A 1 91 ? 16.806 15.104 29.541 1.00 27.92 91 GLY A CA 1
ATOM 608 C C . GLY A 1 91 ? 17.417 16.439 29.172 1.00 26.61 91 GLY A C 1
ATOM 609 O O . GLY A 1 91 ? 17.582 17.288 30.054 1.00 26.91 91 GLY A O 1
ATOM 610 N N . LEU A 1 92 ? 17.800 16.639 27.910 1.00 24.18 92 LEU A N 1
ATOM 611 C CA . LEU A 1 92 ? 18.394 17.913 27.525 1.00 25.44 92 LEU A CA 1
ATOM 612 C C . LEU A 1 92 ? 17.361 18.941 27.046 1.00 26.70 92 LEU A C 1
ATOM 613 O O . LEU A 1 92 ? 17.736 20.096 26.820 1.00 26.73 92 LEU A O 1
ATOM 618 N N . ASP A 1 93 ? 16.077 18.578 26.940 1.00 27.97 93 ASP A N 1
ATOM 619 C CA . ASP A 1 93 ? 15.066 19.548 26.506 1.00 28.61 93 ASP A CA 1
ATOM 620 C C . ASP A 1 93 ? 15.054 20.770 27.425 1.00 26.12 93 ASP A C 1
ATOM 621 O O . ASP A 1 93 ? 15.150 21.930 26.971 1.00 28.34 93 ASP A O 1
ATOM 626 N N . SER A 1 94 ? 14.983 20.514 28.735 1.00 27.93 94 SER A N 1
ATOM 627 C CA . SER A 1 94 ? 14.904 21.585 29.720 1.00 27.95 94 SER A CA 1
ATOM 628 C C . SER A 1 94 ? 16.205 22.370 29.791 1.00 28.93 94 SER A C 1
ATOM 629 O O . SER A 1 94 ? 16.187 23.571 30.084 1.00 28.77 94 SER A O 1
ATOM 632 N N . VAL A 1 95 ? 17.338 21.716 29.521 1.00 26.33 95 VAL A N 1
ATOM 633 C CA . VAL A 1 95 ? 18.617 22.417 29.508 1.00 26.85 95 VAL A CA 1
ATOM 634 C C . VAL A 1 95 ? 18.687 23.353 28.313 1.00 29.83 95 VAL A C 1
ATOM 635 O O . VAL A 1 95 ? 19.084 24.515 28.433 1.00 28.05 95 VAL A O 1
ATOM 639 N N . SER A 1 96 ? 18.298 22.856 27.139 1.00 28.86 96 SER A N 1
ATOM 640 C CA . SER A 1 96 ? 18.335 23.685 25.939 1.00 31.30 96 SER A CA 1
ATOM 641 C C . SER A 1 96 ? 17.442 24.907 26.069 1.00 29.40 96 SER A C 1
ATOM 642 O O . SER A 1 96 ? 17.720 25.936 25.442 1.00 31.76 96 SER A O 1
ATOM 645 N N . SER A 1 97 ? 16.388 24.829 26.890 1.00 30.96 97 SER A N 1
ATOM 646 C CA . SER A 1 97 ? 15.559 26.016 27.118 1.00 31.93 97 SER A CA 1
ATOM 647 C C . SER A 1 97 ? 16.325 27.174 27.768 1.00 33.58 97 SER A C 1
ATOM 648 O O . SER A 1 97 ? 15.863 28.316 27.705 1.00 33.40 97 SER A O 1
ATOM 651 N N . TRP A 1 98 ? 17.472 26.917 28.399 1.00 28.74 98 TRP A N 1
ATOM 652 C CA . TRP A 1 98 ? 18.306 27.982 28.951 1.00 29.60 98 TRP A CA 1
ATOM 653 C C . TRP A 1 98 ? 19.226 28.614 27.917 1.00 30.74 98 TRP A C 1
ATOM 654 O O . TRP A 1 98 ? 19.850 29.640 28.205 1.00 34.24 98 TRP A O 1
ATOM 665 N N . LEU A 1 99 ? 19.351 28.020 26.736 1.00 29.26 99 LEU A N 1
ATOM 666 C CA . LEU A 1 99 ? 20.364 28.487 25.796 1.00 29.53 99 LEU A CA 1
ATOM 667 C C . LEU A 1 99 ? 20.138 29.912 25.292 1.00 30.68 99 LEU A C 1
ATOM 668 O O . LEU A 1 99 ? 21.139 30.613 25.082 1.00 36.12 99 LEU A O 1
ATOM 673 N N . PRO A 1 100 ? 18.912 30.399 25.047 1.00 31.60 100 PRO A N 1
ATOM 674 C CA . PRO A 1 100 ? 18.788 31.827 24.676 1.00 36.07 100 PRO A CA 1
ATOM 675 C C . PRO A 1 100 ? 19.425 32.771 25.698 1.00 39.62 100 PRO A C 1
ATOM 676 O O . PRO A 1 100 ? 20.164 33.706 25.328 1.00 40.77 100 PRO A O 1
ATOM 680 N N . LEU A 1 101 ? 19.223 32.488 26.991 1.00 36.18 101 LEU A N 1
ATOM 681 C CA . LEU A 1 101 ? 19.877 33.266 28.042 1.00 36.45 101 LEU A CA 1
ATOM 682 C C . LEU A 1 101 ? 21.387 33.090 28.028 1.00 37.10 101 LEU A C 1
ATOM 683 O O . LEU A 1 101 ? 22.126 34.075 28.118 1.00 37.77 101 LEU A O 1
ATOM 688 N N . ALA A 1 102 ? 21.874 31.847 27.942 1.00 32.67 102 ALA A N 1
ATOM 689 C CA . ALA A 1 102 ? 23.318 31.629 27.913 1.00 34.41 102 ALA A CA 1
ATOM 690 C C . ALA A 1 102 ? 23.996 32.313 26.719 1.00 37.90 102 ALA A C 1
ATOM 691 O O . ALA A 1 102 ? 25.096 32.831 26.860 1.00 35.02 102 ALA A O 1
ATOM 693 N N . LYS A 1 103 ? 23.405 32.293 25.524 1.00 39.07 103 LYS A N 1
ATOM 694 C CA . LYS A 1 103 ? 24.017 33.000 24.392 1.00 40.40 103 LYS A CA 1
ATOM 695 C C . LYS A 1 103 ? 23.890 34.516 24.530 1.00 36.89 103 LYS A C 1
ATOM 696 O O . LYS A 1 103 ? 24.635 35.246 23.869 1.00 42.18 103 LYS A O 1
ATOM 702 N N . ALA A 1 104 ? 22.936 35.005 25.333 1.00 37.97 104 ALA A N 1
ATOM 703 C CA . ALA A 1 104 ? 22.944 36.428 25.645 1.00 40.19 104 ALA A CA 1
ATOM 704 C C . ALA A 1 104 ? 24.067 36.773 26.620 1.00 39.38 104 ALA A C 1
ATOM 705 O O . ALA A 1 104 ? 24.781 37.758 26.409 1.00 36.46 104 ALA A O 1
ATOM 707 N N . TRP A 1 105 ? 24.253 35.969 27.682 1.00 32.96 105 TRP A N 1
ATOM 708 C CA . TRP A 1 105 ? 25.242 36.307 28.714 1.00 36.32 105 TRP A CA 1
ATOM 709 C C . TRP A 1 105 ? 26.673 36.161 28.210 1.00 35.15 105 TRP A C 1
ATOM 710 O O . TRP A 1 105 ? 27.571 36.866 28.687 1.00 36.89 105 TRP A O 1
ATOM 721 N N . LEU A 1 106 ? 26.912 35.208 27.318 1.00 30.52 106 LEU A N 1
ATOM 722 C CA . LEU A 1 106 ? 28.241 34.885 26.821 1.00 34.64 106 LEU A CA 1
ATOM 723 C C . LEU A 1 106 ? 29.233 34.578 27.953 1.00 32.16 106 LEU A C 1
ATOM 724 O O . LEU A 1 106 ? 30.307 35.174 28.018 1.00 33.64 106 LEU A O 1
ATOM 729 N N . PRO A 1 107 ? 28.897 33.653 28.859 1.00 28.07 107 PRO A N 1
ATOM 730 C CA . PRO A 1 107 ? 29.825 33.353 29.955 1.00 27.39 107 PRO A CA 1
ATOM 731 C C . PRO A 1 107 ? 31.040 32.626 29.412 1.00 26.20 107 PRO A C 1
ATOM 732 O O . PRO A 1 107 ? 30.940 31.842 28.471 1.00 25.30 107 PRO A O 1
ATOM 736 N N . GLU A 1 108 ? 32.204 32.897 30.015 1.00 26.14 108 GLU A N 1
ATOM 737 C CA . GLU A 1 108 ? 33.415 32.190 29.614 1.00 26.90 108 GLU A CA 1
ATOM 738 C C . GLU A 1 108 ? 33.465 30.754 30.117 1.00 26.47 108 GLU A C 1
ATOM 739 O O . GLU A 1 108 ? 34.185 29.932 29.532 1.00 24.21 108 GLU A O 1
ATOM 745 N N . VAL A 1 109 ? 32.754 30.434 31.198 1.00 22.60 109 VAL A N 1
ATOM 746 C CA . VAL A 1 109 ? 32.724 29.085 31.741 1.00 20.30 109 VAL A CA 1
ATOM 747 C C . VAL A 1 109 ? 31.292 28.570 31.642 1.00 22.51 109 VAL A C 1
ATOM 748 O O . VAL A 1 109 ? 30.370 29.179 32.195 1.00 22.87 109 VAL A O 1
ATOM 752 N N . MET A 1 110 ? 31.114 27.435 30.968 1.00 20.61 110 MET A N 1
ATOM 753 C CA . MET A 1 110 ? 29.803 26.817 30.773 1.00 20.30 110 MET A CA 1
ATOM 754 C C . MET A 1 110 ? 29.971 25.331 31.032 1.00 21.84 110 MET A C 1
ATOM 755 O O . MET A 1 110 ? 30.768 24.673 30.352 1.00 20.46 110 MET A O 1
ATOM 760 N N . ILE A 1 111 ? 29.249 24.807 32.026 1.00 20.02 111 ILE A N 1
ATOM 761 C CA . ILE A 1 111 ? 29.438 23.435 32.487 1.00 20.32 111 ILE A CA 1
ATOM 762 C C . ILE A 1 111 ? 28.077 22.749 32.574 1.00 21.76 111 ILE A C 1
ATOM 763 O O . ILE A 1 111 ? 27.162 23.251 33.233 1.00 20.07 111 ILE A O 1
ATOM 768 N N . LEU A 1 112 ? 27.946 21.611 31.899 1.00 20.71 112 LEU A N 1
ATOM 769 C CA . LEU A 1 112 ? 26.774 20.749 31.985 1.00 20.02 112 LEU A CA 1
ATOM 770 C C . LEU A 1 112 ? 27.092 19.626 32.963 1.00 24.06 112 LEU A C 1
ATOM 771 O O . LEU A 1 112 ? 28.067 18.896 32.767 1.00 22.69 112 LEU A O 1
ATOM 776 N N . VAL A 1 113 ? 26.276 19.476 34.001 1.00 19.89 113 VAL A N 1
ATOM 777 C CA . VAL A 1 113 ? 26.577 18.565 35.104 1.00 21.43 113 VAL A CA 1
ATOM 778 C C . VAL A 1 113 ? 25.473 17.529 35.231 1.00 22.63 113 VAL A C 1
ATOM 779 O O . VAL A 1 113 ? 24.283 17.849 35.132 1.00 21.77 113 VAL A O 1
ATOM 783 N N . CYS A 1 114 ? 25.860 16.280 35.472 1.00 21.61 114 CYS A N 1
ATOM 784 C CA . CYS A 1 114 ? 24.891 15.269 35.860 1.00 24.73 114 CYS A CA 1
ATOM 785 C C . CYS A 1 114 ? 25.540 14.361 36.889 1.00 25.67 114 CYS A C 1
ATOM 786 O O . CYS A 1 114 ? 26.741 14.452 37.154 1.00 25.95 114 CYS A O 1
ATOM 789 N N . ASP A 1 115 ? 24.735 13.496 37.502 1.00 25.56 115 ASP A N 1
ATOM 790 C CA . ASP A 1 115 ? 25.337 12.470 38.349 1.00 27.48 115 ASP A CA 1
ATOM 791 C C . ASP A 1 115 ? 26.172 11.502 37.514 1.00 30.01 115 ASP A C 1
ATOM 792 O O . ASP A 1 115 ? 27.360 11.288 37.795 1.00 28.97 115 ASP A O 1
ATOM 797 N N . ARG A 1 116 ? 25.577 10.922 36.473 1.00 29.36 116 ARG A N 1
ATOM 798 C CA . ARG A 1 116 ? 26.322 10.184 35.459 1.00 30.98 116 ARG A CA 1
ATOM 799 C C . ARG A 1 116 ? 25.449 10.106 34.218 1.00 30.60 116 ARG A C 1
ATOM 800 O O . ARG A 1 116 ? 24.228 10.258 34.296 1.00 31.83 116 ARG A O 1
ATOM 808 N N . VAL A 1 117 ? 26.088 9.860 33.070 1.00 29.76 117 VAL A N 1
ATOM 809 C CA . VAL A 1 117 ? 25.313 9.658 31.844 1.00 32.57 117 VAL A CA 1
ATOM 810 C C . VAL A 1 117 ? 24.564 8.326 31.921 1.00 33.81 117 VAL A C 1
ATOM 811 O O . VAL A 1 117 ? 24.859 7.458 32.751 1.00 34.07 117 VAL A O 1
ATOM 815 N N . SER A 1 118 ? 23.550 8.178 31.061 1.00 34.39 118 SER A N 1
ATOM 816 C CA . SER A 1 118 ? 22.706 6.983 31.031 1.00 36.82 118 SER A CA 1
ATOM 817 C C . SER A 1 118 ? 22.701 6.415 29.619 1.00 37.84 118 SER A C 1
ATOM 818 O O . SER A 1 118 ? 22.356 7.124 28.670 1.00 35.64 118 SER A O 1
ATOM 821 N N . GLU A 1 119 ? 23.058 5.140 29.466 1.00 39.25 119 GLU A N 1
ATOM 822 C CA . GLU A 1 119 ? 22.965 4.579 28.122 1.00 45.84 119 GLU A CA 1
ATOM 823 C C . GLU A 1 119 ? 21.515 4.436 27.681 1.00 44.80 119 GLU A C 1
ATOM 824 O O . GLU A 1 119 ? 21.247 4.430 26.477 1.00 54.19 119 GLU A O 1
ATOM 830 N N . ASP A 1 120 ? 20.581 4.359 28.628 1.00 43.78 120 ASP A N 1
ATOM 831 C CA . ASP A 1 120 ? 19.154 4.288 28.343 1.00 50.33 120 ASP A CA 1
ATOM 832 C C . ASP A 1 120 ? 18.512 5.667 28.181 1.00 47.64 120 ASP A C 1
ATOM 833 O O . ASP A 1 120 ? 17.300 5.744 27.938 1.00 47.93 120 ASP A O 1
ATOM 838 N N . GLY A 1 121 ? 19.288 6.751 28.309 1.00 40.04 121 GLY A N 1
ATOM 839 C CA . GLY A 1 121 ? 18.765 8.108 28.253 1.00 35.97 121 GLY A CA 1
ATOM 840 C C . GLY A 1 121 ? 19.648 9.065 27.472 1.00 35.61 121 GLY A C 1
ATOM 841 O O . GLY A 1 121 ? 19.809 8.913 26.258 1.00 35.14 121 GLY A O 1
ATOM 842 N N . ILE A 1 122 ? 20.221 10.063 28.145 1.00 30.27 122 ILE A N 1
ATOM 843 C CA . ILE A 1 122 ? 21.250 10.907 27.550 1.00 31.99 122 ILE A CA 1
ATOM 844 C C . ILE A 1 122 ? 22.576 10.199 27.789 1.00 31.19 122 ILE A C 1
A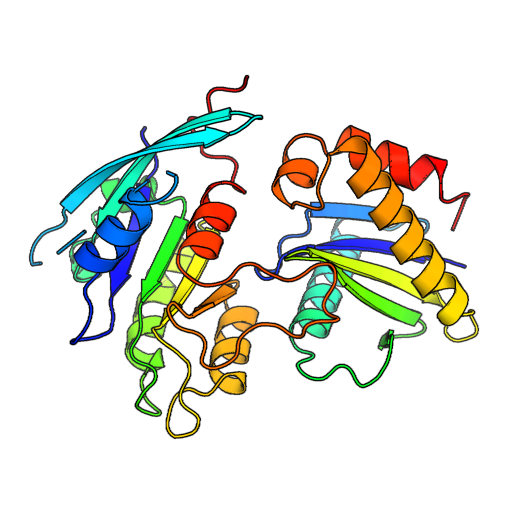TOM 845 O O . ILE A 1 122 ? 23.131 10.252 28.884 1.00 30.74 122 ILE A O 1
ATOM 850 N N . ASN A 1 123 ? 23.072 9.514 26.767 1.00 30.10 123 ASN A N 1
ATOM 851 C CA . ASN A 1 123 ? 24.341 8.814 26.892 1.00 33.07 123 ASN A CA 1
ATOM 852 C C . ASN A 1 123 ? 25.493 9.790 26.669 1.00 29.36 123 ASN A C 1
ATOM 853 O O . ASN A 1 123 ? 25.299 10.985 26.424 1.00 26.38 123 ASN A O 1
ATOM 858 N N . ARG A 1 124 ? 26.726 9.291 26.778 1.00 26.91 124 ARG A N 1
ATOM 859 C CA . ARG A 1 124 ? 27.862 10.196 26.670 1.00 27.54 124 ARG A CA 1
ATOM 860 C C . ARG A 1 124 ? 27.922 10.844 25.293 1.00 26.18 124 ARG A C 1
ATOM 861 O O . ARG A 1 124 ? 28.214 12.036 25.185 1.00 26.72 124 ARG A O 1
ATOM 869 N N . GLN A 1 125 ? 27.636 10.077 24.231 1.00 29.48 125 GLN A N 1
ATOM 870 C CA . GLN A 1 125 ? 27.683 10.620 22.874 1.00 29.99 125 GLN A CA 1
ATOM 871 C C . GLN A 1 125 ? 26.744 11.807 22.725 1.00 28.71 125 GLN A C 1
ATOM 872 O O . GLN A 1 125 ? 27.112 12.849 22.175 1.00 28.64 125 GLN A O 1
ATOM 878 N N . LYS A 1 126 ? 25.527 11.670 23.228 1.00 30.02 126 LYS A N 1
ATOM 879 C CA . LYS A 1 126 ? 24.526 12.705 23.020 1.00 30.33 126 LYS A CA 1
ATOM 880 C C . LYS A 1 126 ? 24.828 13.933 23.882 1.00 29.54 126 LYS A C 1
ATOM 881 O O . LYS A 1 126 ? 24.739 15.081 23.408 1.00 29.43 126 LYS A O 1
ATOM 887 N N . ALA A 1 127 ? 25.286 13.707 25.119 1.00 25.32 127 ALA A N 1
ATOM 888 C CA . ALA A 1 127 ? 25.691 14.830 25.962 1.00 25.78 127 ALA A CA 1
ATOM 889 C C . ALA A 1 127 ? 26.898 15.555 25.372 1.00 26.48 127 ALA A C 1
ATOM 890 O O . ALA A 1 127 ? 26.962 16.791 25.383 1.00 24.83 127 ALA A O 1
ATOM 892 N N . GLN A 1 128 ? 27.862 14.801 24.841 1.00 25.20 128 GLN A N 1
ATOM 893 C CA . GLN A 1 128 ? 29.034 15.418 24.227 1.00 27.09 128 GLN A CA 1
ATOM 894 C C . GLN A 1 128 ? 28.649 16.229 22.998 1.00 26.24 128 GLN A C 1
ATOM 895 O O . GLN A 1 128 ? 29.158 17.336 22.797 1.00 27.73 128 GLN A O 1
ATOM 901 N N . GLU A 1 129 ? 27.799 15.669 22.132 1.00 27.31 129 GLU A N 1
ATOM 902 C CA . GLU A 1 129 ? 27.350 16.398 20.948 1.00 27.48 129 GLU A CA 1
ATOM 903 C C . GLU A 1 129 ? 26.761 17.737 21.350 1.00 26.04 129 GLU A C 1
ATOM 904 O O . GLU A 1 129 ? 27.088 18.784 20.770 1.00 27.88 129 GLU A O 1
ATOM 910 N N . TRP A 1 130 ? 25.914 17.722 22.383 1.00 24.39 130 TRP A N 1
ATOM 911 C CA . TRP A 1 130 ? 25.292 18.967 22.829 1.00 25.63 130 TRP A CA 1
ATOM 912 C C . TRP A 1 130 ? 26.329 19.941 23.395 1.00 25.50 130 TRP A C 1
ATOM 913 O O . TRP A 1 130 ? 26.339 21.128 23.031 1.00 27.91 130 TRP A O 1
ATOM 924 N N . CYS A 1 131 ? 27.252 19.452 24.238 1.00 22.98 131 CYS A N 1
ATOM 925 C CA . CYS A 1 131 ? 28.267 20.338 24.817 1.00 23.09 131 CYS A CA 1
ATOM 926 C C . CYS A 1 131 ? 29.172 20.950 23.769 1.00 24.77 131 CYS A C 1
ATOM 927 O O . CYS A 1 131 ? 29.485 22.143 23.840 1.00 25.89 131 CYS A O 1
ATOM 930 N N . ILE A 1 132 ? 29.631 20.151 22.805 1.00 24.64 132 ILE A N 1
ATOM 931 C CA . ILE A 1 132 ? 30.537 20.692 21.802 1.00 27.78 132 ILE A CA 1
ATOM 932 C C . ILE A 1 132 ? 29.805 21.704 20.938 1.00 28.12 132 ILE A C 1
ATOM 933 O O . ILE A 1 132 ? 30.345 22.776 20.625 1.00 28.74 132 ILE A O 1
ATOM 938 N N . LYS A 1 133 ? 28.544 21.406 20.583 1.00 24.86 133 LYS A N 1
ATOM 939 C CA . LYS A 1 133 ? 27.754 22.350 19.806 1.00 27.75 133 LYS A CA 1
ATOM 940 C C . LYS A 1 133 ? 27.624 23.690 20.524 1.00 28.30 133 LYS A C 1
ATOM 941 O O . LYS A 1 133 ? 27.702 24.750 19.888 1.00 30.25 133 LYS A O 1
ATOM 947 N N . HIS A 1 134 ? 27.457 23.672 21.851 1.00 25.83 134 HIS A N 1
ATOM 948 C CA . HIS A 1 134 ? 27.113 24.894 22.569 1.00 24.94 134 HIS A CA 1
ATOM 949 C C . HIS A 1 134 ? 28.246 25.498 23.391 1.00 27.70 134 HIS A C 1
ATOM 950 O O . HIS A 1 134 ? 28.039 26.542 24.026 1.00 27.29 134 HIS A O 1
ATOM 957 N N . GLY A 1 135 ? 29.441 24.917 23.365 1.00 25.00 135 GLY A N 1
ATOM 958 C CA . GLY A 1 135 ? 30.553 25.480 24.113 1.00 29.28 135 GLY A CA 1
ATOM 959 C C . GLY A 1 135 ? 30.607 25.092 25.574 1.00 25.68 135 GLY A C 1
ATOM 960 O O . GLY A 1 135 ? 31.291 25.762 26.356 1.00 24.99 135 GLY A O 1
ATOM 961 N N . PHE A 1 136 ? 29.913 24.029 25.963 1.00 24.18 136 PHE A N 1
ATOM 962 C CA . PHE A 1 136 ? 29.948 23.515 27.322 1.00 22.74 136 PHE A CA 1
ATOM 963 C C . PHE A 1 136 ? 30.963 22.385 27.450 1.00 25.87 136 PHE A C 1
ATOM 964 O O . PHE A 1 136 ? 31.421 21.788 26.467 1.00 23.08 136 PHE A O 1
ATOM 972 N N . GLU A 1 137 ? 31.260 22.052 28.699 1.00 22.76 137 GLU A N 1
ATOM 973 C CA . GLU A 1 137 ? 31.972 20.842 29.061 1.00 23.42 137 GLU A CA 1
ATOM 974 C C . GLU A 1 137 ? 31.067 19.956 29.913 1.00 22.13 137 GLU A C 1
ATOM 975 O O . GLU A 1 137 ? 30.298 20.457 30.745 1.00 24.18 137 GLU A O 1
ATOM 981 N N . LEU A 1 138 ? 31.129 18.646 29.688 1.00 21.92 138 LEU A N 1
ATOM 982 C CA . LEU A 1 138 ? 30.317 17.693 30.439 1.00 22.65 138 LEU A CA 1
ATOM 983 C C . LEU A 1 138 ? 31.055 17.228 31.690 1.00 25.71 138 LEU A C 1
ATOM 984 O O . LEU A 1 138 ? 32.207 16.793 31.604 1.00 24.24 138 LEU A O 1
ATOM 989 N N . VAL A 1 139 ? 30.370 17.274 32.837 1.00 21.75 139 VAL A N 1
ATOM 990 C CA . VAL A 1 139 ? 30.919 16.833 34.113 1.00 23.53 139 VAL A CA 1
ATOM 991 C C . VAL A 1 139 ? 29.943 15.848 34.740 1.00 22.95 139 VAL A C 1
ATOM 992 O O . VAL A 1 139 ? 28.724 16.071 34.732 1.00 21.92 139 VAL A O 1
ATOM 996 N N . GLU A 1 140 ? 30.473 14.743 35.266 1.00 21.17 140 GLU A N 1
ATOM 997 C CA . GLU A 1 140 ? 29.683 13.772 36.003 1.00 22.77 140 GLU A CA 1
ATOM 998 C C . GLU A 1 140 ? 30.117 13.817 37.461 1.00 24.78 140 GLU A C 1
ATOM 999 O O . GLU A 1 140 ? 31.316 13.726 37.748 1.00 23.04 140 GLU A O 1
ATOM 1005 N N . LEU A 1 141 ? 29.154 13.924 38.381 1.00 23.61 141 LEU A N 1
ATOM 1006 C CA . LEU A 1 141 ? 29.527 13.950 39.795 1.00 25.23 141 LEU A CA 1
ATOM 1007 C C . LEU A 1 141 ? 29.982 12.584 40.283 1.00 31.54 141 LEU A C 1
ATOM 1008 O O . LEU A 1 141 ? 30.813 12.501 41.196 1.00 29.63 141 LEU A O 1
ATOM 1013 N N . SER A 1 142 ? 29.459 11.511 39.694 1.00 29.78 142 SER A N 1
ATOM 1014 C CA . SER A 1 142 ? 29.741 10.146 40.142 1.00 32.63 142 SER A CA 1
ATOM 1015 C C . SER A 1 142 ? 29.989 9.284 38.917 1.00 32.82 142 SER A C 1
ATOM 1016 O O . SER A 1 142 ? 29.163 8.436 38.557 1.00 34.11 142 SER A O 1
ATOM 1019 N N . PRO A 1 143 ? 31.114 9.492 38.232 1.00 30.74 143 PRO A N 1
ATOM 1020 C CA . PRO A 1 143 ? 31.403 8.690 37.039 1.00 34.61 143 PRO A CA 1
ATOM 1021 C C . PRO A 1 143 ? 31.373 7.215 37.395 1.00 37.69 143 PRO A C 1
ATOM 1022 O O . PRO A 1 143 ? 31.788 6.824 38.486 1.00 37.75 143 PRO A O 1
ATOM 1026 N N . GLU A 1 144 ? 30.813 6.399 36.498 1.00 41.08 144 GLU A N 1
ATOM 1027 C CA . GLU A 1 144 ? 30.727 4.973 36.797 1.00 46.63 144 GLU A CA 1
ATOM 1028 C C . GLU A 1 144 ? 32.109 4.353 36.874 1.00 52.64 144 GLU A C 1
ATOM 1029 O O . GLU A 1 144 ? 32.365 3.482 37.716 1.00 51.60 144 GLU A O 1
ATOM 1035 N N . GLU A 1 145 ? 33.005 4.790 36.000 1.00 54.88 145 GLU A N 1
ATOM 1036 C CA . GLU A 1 145 ? 34.341 4.239 35.911 1.00 55.81 145 GLU A CA 1
ATOM 1037 C C . GLU A 1 145 ? 35.298 5.171 36.638 1.00 55.19 145 GLU A C 1
ATOM 1038 O O . GLU A 1 145 ? 35.134 6.396 36.625 1.00 51.00 145 GLU A O 1
ATOM 1044 N N . LEU A 1 146 ? 36.260 4.580 37.298 1.00 51.92 146 LEU A N 1
ATOM 1045 C CA . LEU A 1 146 ? 37.459 5.261 37.701 1.00 51.23 146 LEU A CA 1
ATOM 1046 C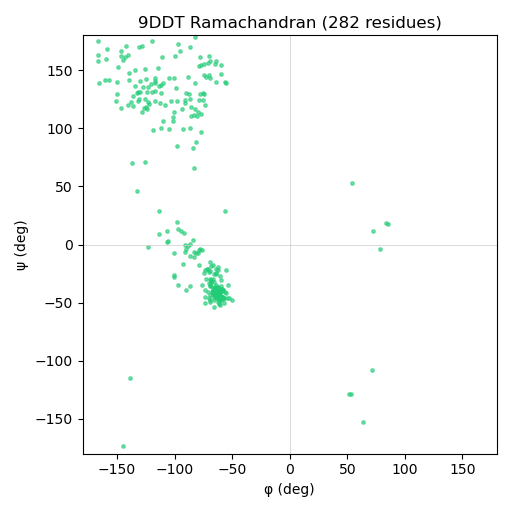 C . LEU A 1 146 ? 38.363 5.409 36.483 1.00 47.75 146 LEU A C 1
ATOM 1047 O O . LEU A 1 146 ? 38.245 4.640 35.532 1.00 49.14 146 LEU A O 1
ATOM 1052 N N . PRO A 1 147 ? 39.241 6.408 36.463 1.00 48.55 147 PRO A N 1
ATOM 1053 C CA . PRO A 1 147 ? 40.066 6.618 35.270 1.00 45.26 147 PRO A CA 1
ATOM 1054 C C . PRO A 1 147 ? 41.081 5.499 35.084 1.00 42.36 147 PRO A C 1
ATOM 1055 O O . PRO A 1 147 ? 41.441 4.783 36.020 1.00 42.55 147 PRO A O 1
ATOM 1059 N N . GLU A 1 148 ? 41.531 5.359 33.837 1.00 44.18 148 GLU A N 1
ATOM 1060 C CA . GLU A 1 148 ? 42.424 4.272 33.454 1.00 45.19 148 GLU A CA 1
ATOM 1061 C C . GLU A 1 148 ? 43.748 4.411 34.201 1.00 39.57 148 GLU A C 1
ATOM 1062 O O . GLU A 1 148 ? 44.265 5.517 34.374 1.00 41.79 148 GLU A O 1
ATOM 1068 N N . GLU A 1 149 ? 44.322 3.306 34.661 1.00 35.77 149 GLU A N 1
ATOM 1069 C CA . GLU A 1 149 ? 45.565 3.362 35.473 1.00 35.12 149 GLU A CA 1
ATOM 1070 C C . GLU A 1 149 ? 46.767 3.856 34.654 1.00 36.07 149 GLU A C 1
ATOM 1071 O O . GLU A 1 149 ? 47.751 4.266 35.260 1.00 32.75 149 GLU A O 1
ATOM 1077 N N . ASP A 1 150 ? 46.673 3.816 33.325 1.00 34.37 150 ASP A N 1
ATOM 1078 C CA . ASP A 1 150 ? 47.785 4.291 32.455 1.00 32.68 150 ASP A CA 1
ATOM 1079 C C . ASP A 1 150 ? 47.408 5.632 31.815 1.00 33.02 150 ASP A C 1
ATOM 1080 O O . ASP A 1 150 ? 48.130 6.053 30.934 1.00 33.22 150 ASP A O 1
ATOM 1085 N N . ASP A 1 151 ? 46.340 6.261 32.285 1.00 33.02 151 ASP A N 1
ATOM 1086 C CA . ASP A 1 151 ? 46.025 7.655 31.885 1.00 32.24 151 ASP A CA 1
ATOM 1087 C C . ASP A 1 151 ? 46.923 8.507 32.780 1.00 34.06 151 ASP A C 1
ATOM 1088 O O . ASP A 1 151 ? 46.492 8.830 33.875 1.00 36.23 151 ASP A O 1
ATOM 1093 N N . ASP A 1 152 ? 48.147 8.779 32.343 1.00 30.01 152 ASP A N 1
ATOM 1094 C CA . ASP A 1 152 ? 49.130 9.461 33.190 1.00 29.09 152 ASP A CA 1
ATOM 1095 C C . ASP A 1 152 ? 48.822 10.932 33.436 1.00 28.80 152 ASP A C 1
ATOM 1096 O O . ASP A 1 152 ? 49.363 11.510 34.387 1.00 28.01 152 ASP A O 1
ATOM 1101 N N . PHE A 1 153 ? 48.015 11.564 32.592 1.00 27.89 153 PHE A N 1
ATOM 1102 C CA . PHE A 1 153 ? 47.592 12.950 32.792 1.00 26.31 153 PHE A CA 1
ATOM 1103 C C . PHE A 1 153 ? 46.073 12.972 32.758 1.00 27.47 153 PHE A C 1
ATOM 1104 O O . PHE A 1 153 ? 45.461 13.468 31.808 1.00 27.80 153 PHE A O 1
ATOM 1112 N N . PRO A 1 154 ? 45.433 12.426 33.786 1.00 26.11 154 PRO A N 1
ATOM 1113 C CA . PRO A 1 154 ? 43.976 12.259 33.744 1.00 25.57 154 PRO A CA 1
ATOM 1114 C C . PRO A 1 154 ? 43.231 13.566 33.934 1.00 27.00 154 PRO A C 1
ATOM 1115 O O . PRO A 1 154 ? 43.709 14.498 34.588 1.00 27.71 154 PRO A O 1
ATOM 1119 N N . GLU A 1 155 ? 42.014 13.572 33.410 1.00 25.37 155 GLU A N 1
ATOM 1120 C CA . GLU A 1 155 ? 41.150 14.731 33.645 1.00 25.35 155 GLU A CA 1
ATOM 1121 C C . GLU A 1 155 ? 40.494 14.579 35.005 1.00 28.55 155 GLU A C 1
ATOM 1122 O O . GLU A 1 155 ? 40.172 13.456 35.362 1.00 29.85 155 GLU A O 1
ATOM 1128 N N . SER A 1 156 ? 40.403 15.654 35.753 1.00 24.89 156 SER A N 1
ATOM 1129 C CA . SER A 1 156 ? 39.586 15.659 36.951 1.00 24.23 156 SER A CA 1
ATOM 1130 C C . SER A 1 156 ? 38.128 15.464 36.564 1.00 21.61 156 SER A C 1
ATOM 1131 O O . SER A 1 156 ? 37.727 15.742 35.431 1.00 23.19 156 SER A O 1
ATOM 1134 N N . THR A 1 157 ? 37.341 14.992 37.531 1.00 22.26 157 THR A N 1
ATOM 1135 C CA . THR A 1 157 ? 35.923 14.732 37.332 1.00 22.55 157 THR A CA 1
ATOM 1136 C C . THR A 1 157 ? 35.128 15.362 38.469 1.00 22.52 157 THR A C 1
ATOM 1137 O O . THR A 1 157 ? 35.676 15.811 39.482 1.00 21.24 157 THR A O 1
ATOM 1141 N N . GLY A 1 158 ? 33.817 15.380 38.290 1.00 22.23 158 GLY A N 1
ATOM 1142 C CA . GLY A 1 158 ? 32.974 15.756 39.407 1.00 22.63 158 GLY A CA 1
ATOM 1143 C C . GLY A 1 158 ? 33.176 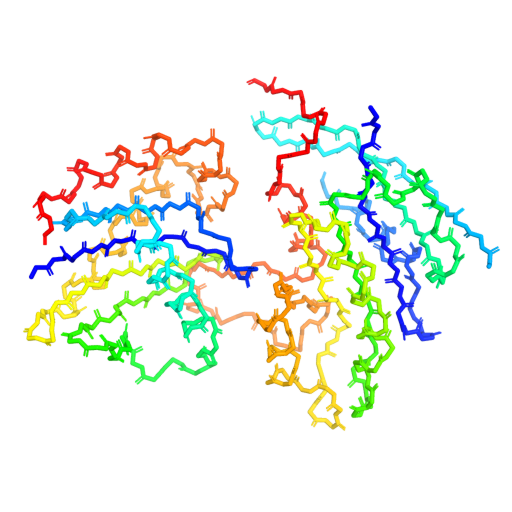17.189 39.876 1.00 20.50 158 GLY A C 1
ATOM 1144 O O . GLY A 1 158 ? 33.554 18.102 39.125 1.00 20.26 158 GLY A O 1
ATOM 1145 N N . VAL A 1 159 ? 32.898 17.388 41.163 1.00 20.15 159 VAL A N 1
ATOM 1146 C CA . VAL A 1 159 ? 32.928 18.737 41.685 1.00 20.38 159 VAL A CA 1
ATOM 1147 C C . VAL A 1 159 ? 34.356 19.261 41.659 1.00 18.98 159 VAL A C 1
ATOM 1148 O O . VAL A 1 159 ? 34.566 20.470 41.479 1.00 20.42 159 VAL A O 1
ATOM 1152 N N . LYS A 1 160 ? 35.367 18.381 41.795 1.00 22.19 160 LYS A N 1
ATOM 1153 C CA . LYS A 1 160 ? 36.733 18.886 41.647 1.00 21.05 160 LYS A CA 1
ATOM 1154 C C . LYS A 1 160 ? 36.960 19.496 40.287 1.00 21.86 160 LYS A C 1
ATOM 1155 O O . LYS A 1 160 ? 37.621 20.533 40.163 1.00 22.87 160 LYS A O 1
ATOM 1161 N N . ARG A 1 161 ? 36.419 18.866 39.249 1.00 22.26 161 ARG A N 1
ATOM 1162 C CA . ARG A 1 161 ? 36.553 19.433 37.908 1.00 19.76 161 ARG A CA 1
ATOM 1163 C C . ARG A 1 161 ? 35.791 20.749 37.785 1.00 19.13 161 ARG A C 1
ATOM 1164 O O . ARG A 1 161 ? 36.269 21.701 37.150 1.00 19.11 161 ARG A O 1
ATOM 1172 N N . ILE A 1 162 ? 34.602 20.833 38.398 1.00 17.29 162 ILE A N 1
ATOM 1173 C CA . ILE A 1 162 ? 33.855 22.090 38.362 1.00 15.87 162 ILE A CA 1
ATOM 1174 C C . ILE A 1 162 ? 34.672 23.214 38.986 1.00 18.28 162 ILE A C 1
ATOM 1175 O O . ILE A 1 162 ? 34.744 24.331 38.450 1.00 19.25 162 ILE A O 1
ATOM 1180 N N . VAL A 1 163 ? 35.285 22.939 40.140 1.00 19.73 163 VAL A N 1
ATOM 1181 C CA . VAL A 1 163 ? 36.085 23.953 40.818 1.00 18.96 163 VAL A CA 1
ATOM 1182 C C . VAL A 1 163 ? 37.306 24.326 39.986 1.00 19.93 163 VAL A C 1
ATOM 1183 O O . VAL A 1 163 ? 37.640 25.507 39.849 1.00 19.47 163 VAL A O 1
ATOM 1187 N N . GLN A 1 164 ? 37.955 23.336 39.373 1.00 21.10 164 GLN A N 1
ATOM 1188 C CA . GLN A 1 164 ? 39.071 23.642 38.482 1.00 21.25 164 GLN A CA 1
ATOM 1189 C C . GLN A 1 164 ? 38.630 24.565 37.347 1.00 19.33 164 GLN A C 1
ATOM 1190 O O . GLN A 1 164 ? 39.304 25.555 37.034 1.00 20.71 164 GLN A O 1
ATOM 1196 N N . ALA A 1 165 ? 37.481 24.269 36.738 1.00 19.81 165 ALA A N 1
ATOM 1197 C CA . ALA A 1 165 ? 37.005 25.063 35.612 1.00 19.93 165 ALA A CA 1
ATOM 1198 C C . ALA A 1 165 ? 36.673 26.482 36.042 1.00 18.85 165 ALA A C 1
ATOM 1199 O O . ALA A 1 165 ? 36.941 27.436 35.304 1.00 21.57 165 ALA A O 1
ATOM 1201 N N . LEU A 1 166 ? 36.077 26.641 37.233 1.00 17.81 166 LEU A N 1
ATOM 1202 C CA . LEU A 1 166 ? 35.764 27.982 37.727 1.00 17.31 166 LEU A CA 1
ATOM 1203 C C . LEU A 1 166 ? 37.031 28.765 38.081 1.00 17.64 166 LEU A C 1
ATOM 1204 O O . LEU A 1 166 ? 37.035 30.001 37.996 1.00 19.49 166 LEU A O 1
ATOM 1209 N N . ASN A 1 167 ? 38.103 28.071 38.492 1.00 20.18 167 ASN A N 1
ATOM 1210 C CA . ASN A 1 167 ? 39.396 28.718 38.716 1.00 21.17 167 ASN A CA 1
ATOM 1211 C C . ASN A 1 167 ? 40.011 29.180 37.398 1.00 19.38 167 ASN A C 1
ATOM 1212 O O . ASN A 1 167 ? 40.616 30.258 37.327 1.00 21.26 167 ASN A O 1
ATOM 1217 N N . ALA A 1 168 ? 39.819 28.406 36.329 1.00 20.34 168 ALA A N 1
ATOM 1218 C CA . ALA A 1 168 ? 40.423 28.705 35.023 1.00 21.29 168 ALA A CA 1
ATOM 1219 C C . ALA A 1 168 ? 39.567 29.725 34.268 1.00 22.03 168 ALA A C 1
ATOM 1220 O O . ALA A 1 168 ? 38.953 29.447 33.232 1.00 22.04 168 ALA A O 1
ATOM 1222 N N . ASN A 1 169 ? 39.518 30.935 34.822 1.00 21.57 169 ASN A N 1
ATOM 1223 C CA . ASN A 1 169 ? 38.646 31.984 34.317 1.00 21.84 169 ASN A CA 1
ATOM 1224 C C . ASN A 1 169 ? 39.170 33.316 34.825 1.00 22.86 169 ASN A C 1
ATOM 1225 O O . ASN A 1 169 ? 39.634 33.417 35.969 1.00 22.12 169 ASN A O 1
ATOM 1230 N N . VAL A 1 170 ? 39.097 34.332 33.980 1.00 21.86 170 VAL A N 1
ATOM 1231 C CA . VAL A 1 170 ? 39.562 35.663 34.354 1.00 21.69 170 VAL A CA 1
ATOM 1232 C C . VAL A 1 170 ? 38.327 36.442 34.792 1.00 24.01 170 VAL A C 1
ATOM 1233 O O . VAL A 1 170 ? 37.710 37.175 34.010 1.00 25.93 170 VAL A O 1
ATOM 1237 N N . TRP A 1 171 ? 37.968 36.278 36.065 1.00 20.47 171 TRP A N 1
ATOM 1238 C CA . TRP A 1 171 ? 36.844 36.994 36.648 1.00 22.53 171 TRP A CA 1
ATOM 1239 C C . TRP A 1 171 ? 37.066 38.499 36.571 1.00 23.65 171 TRP A C 1
ATOM 1240 O O . TRP A 1 171 ? 38.196 38.988 36.656 1.00 23.46 171 TRP A O 1
ATOM 1251 N N . SER A 1 172 ? 35.967 39.246 36.405 1.00 22.91 172 SER A N 1
ATOM 1252 C CA . SER A 1 172 ? 36.107 40.689 36.235 1.00 26.17 172 SER A CA 1
ATOM 1253 C C . SER A 1 172 ? 36.689 41.365 37.468 1.00 27.03 172 SER A C 1
ATOM 1254 O O . SER A 1 172 ? 37.212 42.478 37.360 1.00 30.32 172 SER A O 1
ATOM 1257 N N . ASN A 1 173 ? 36.611 40.736 38.642 1.00 24.50 173 ASN A N 1
ATOM 1258 C CA . ASN A 1 173 ? 37.148 41.349 39.849 1.00 22.26 173 ASN A CA 1
ATOM 1259 C C . ASN A 1 173 ? 38.347 40.593 40.418 1.00 23.44 173 ASN A C 1
ATOM 1260 O O . ASN A 1 173 ? 38.600 40.672 41.622 1.00 25.79 173 ASN A O 1
ATOM 1265 N N . VAL A 1 174 ? 39.122 39.907 39.566 1.00 21.81 174 VAL A N 1
ATOM 1266 C CA . VAL A 1 174 ? 40.334 39.244 40.039 1.00 24.42 174 VAL A CA 1
ATOM 1267 C C . VAL A 1 174 ? 41.233 40.244 40.743 1.00 23.99 174 VAL A C 1
ATOM 1268 O O . VAL A 1 174 ? 41.369 41.406 40.336 1.00 23.12 174 VAL A O 1
ATOM 1272 N N . VAL A 1 175 ? 41.820 39.793 41.840 1.00 23.01 175 VAL A N 1
ATOM 1273 C CA . VAL A 1 175 ? 42.873 40.505 42.538 1.00 24.59 175 VAL A CA 1
ATOM 1274 C C . VAL A 1 175 ? 44.130 39.682 42.305 1.00 23.87 175 VAL A C 1
ATOM 1275 O O . VAL A 1 175 ? 44.263 38.575 42.843 1.00 22.59 175 VAL A O 1
ATOM 1279 N N . MET A 1 176 ? 45.024 40.177 41.454 1.00 23.13 176 MET A N 1
ATOM 1280 C CA . MET A 1 176 ? 46.173 39.370 41.085 1.00 23.94 176 MET A CA 1
ATOM 1281 C C . MET A 1 176 ? 47.187 39.324 42.218 1.00 25.86 176 MET A C 1
ATOM 1282 O O . MET A 1 176 ? 47.358 40.285 42.977 1.00 26.21 176 MET A O 1
ATOM 1287 N N . LYS A 1 177 ? 47.852 38.177 42.333 1.00 23.07 177 LYS A N 1
ATOM 1288 C CA . LYS A 1 177 ? 48.933 38.026 43.303 1.00 27.94 177 LYS A CA 1
ATOM 1289 C C . LYS A 1 177 ? 50.276 38.391 42.705 1.00 32.53 177 LYS A C 1
ATOM 1290 O O . LYS A 1 177 ? 50.447 38.381 41.492 1.00 35.67 177 LYS A O 1
ATOM 1297 N N . MET B 2 1 ? 56.673 19.927 7.402 1.00 31.43 1 MET B N 1
ATOM 1298 C CA . MET B 2 1 ? 57.060 20.544 8.661 1.00 35.83 1 MET B CA 1
ATOM 1299 C C . MET B 2 1 ? 55.802 20.884 9.451 1.00 26.88 1 MET B C 1
ATOM 1300 O O . MET B 2 1 ? 54.689 20.694 8.956 1.00 26.46 1 MET B O 1
ATOM 1305 N N . ILE B 2 2 ? 55.979 21.384 10.674 1.00 29.32 2 ILE B N 1
ATOM 1306 C CA . ILE B 2 2 ? 54.843 21.809 11.489 1.00 26.44 2 ILE B CA 1
ATOM 1307 C C . ILE B 2 2 ? 54.292 23.125 10.964 1.00 26.63 2 ILE B C 1
ATOM 1308 O O . ILE B 2 2 ? 55.034 24.105 10.802 1.00 25.98 2 ILE B O 1
ATOM 1313 N N . HIS B 2 3 ? 52.975 23.170 10.743 1.00 22.73 3 HIS B N 1
ATOM 1314 C CA . HIS B 2 3 ? 52.332 24.403 10.313 1.00 23.83 3 HIS B CA 1
ATOM 1315 C C . HIS B 2 3 ? 51.862 25.250 11.485 1.00 20.59 3 HIS B C 1
ATOM 1316 O O . HIS B 2 3 ? 51.960 26.482 11.439 1.00 21.33 3 HIS B O 1
ATOM 1323 N N . PHE B 2 4 ? 51.334 24.620 12.529 1.00 19.68 4 PHE B N 1
ATOM 1324 C CA . PHE B 2 4 ? 50.891 25.365 13.700 1.00 19.31 4 PHE B CA 1
ATOM 1325 C C . PHE B 2 4 ? 50.664 24.387 14.837 1.00 19.67 4 PHE B C 1
ATOM 1326 O O . PHE B 2 4 ? 50.563 23.173 14.635 1.00 20.71 4 PHE B O 1
ATOM 1334 N N . ILE B 2 5 ? 50.599 24.949 16.038 1.00 17.38 5 ILE B N 1
ATOM 1335 C CA . ILE B 2 5 ? 50.412 24.208 17.284 1.00 19.16 5 ILE B CA 1
ATOM 1336 C C . ILE B 2 5 ? 49.332 24.917 18.084 1.00 18.58 5 ILE B C 1
ATOM 1337 O O . ILE B 2 5 ? 49.395 26.140 18.269 1.00 19.58 5 ILE B O 1
ATOM 1342 N N . LEU B 2 6 ? 48.349 24.154 18.557 1.00 18.34 6 LEU B N 1
ATOM 1343 C CA . LEU B 2 6 ? 47.233 24.697 19.327 1.00 16.95 6 LEU B CA 1
ATOM 1344 C C . LEU B 2 6 ? 47.123 23.987 20.669 1.00 17.74 6 LEU B C 1
ATOM 1345 O O . LEU B 2 6 ? 47.344 22.778 20.770 1.00 20.77 6 LEU B O 1
ATOM 1350 N N . LEU B 2 7 ? 46.789 24.758 21.696 1.00 18.63 7 LEU B N 1
ATOM 1351 C CA . LEU B 2 7 ? 46.415 24.248 23.011 1.00 18.89 7 LEU B CA 1
ATOM 1352 C C . LEU B 2 7 ? 45.025 24.792 23.294 1.00 19.40 7 LEU B C 1
ATOM 1353 O O . LEU B 2 7 ? 44.843 26.021 23.319 1.00 20.74 7 LEU B O 1
ATOM 1358 N N . PHE B 2 8 ? 44.059 23.884 23.513 1.00 19.41 8 PHE B N 1
ATOM 1359 C CA . PHE B 2 8 ? 42.673 24.306 23.748 1.00 19.44 8 PHE B CA 1
ATOM 1360 C C . PHE B 2 8 ? 41.992 23.422 24.787 1.00 20.99 8 PHE B C 1
ATOM 1361 O O . PHE B 2 8 ? 42.418 22.307 25.062 1.00 21.25 8 PHE B O 1
ATOM 1369 N N . SER B 2 9 ? 40.903 23.929 25.356 1.00 20.49 9 SER B N 1
ATOM 1370 C CA . SER B 2 9 ? 40.194 23.247 26.435 1.00 21.63 9 SER B CA 1
ATOM 1371 C C . SER B 2 9 ? 38.993 22.446 25.922 1.00 23.05 9 SER B C 1
ATOM 1372 O O . SER B 2 9 ? 38.584 22.540 24.759 1.00 21.87 9 SER B O 1
ATOM 1375 N N . ARG B 2 10 ? 38.394 21.675 26.846 1.00 22.41 10 ARG B N 1
ATOM 1376 C CA . ARG B 2 10 ? 37.183 20.908 26.544 1.00 23.71 10 ARG B CA 1
ATOM 1377 C C . ARG B 2 10 ? 36.001 21.807 26.204 1.00 23.16 10 ARG B C 1
ATOM 1378 O O . ARG B 2 10 ? 35.072 21.373 25.506 1.00 25.34 10 ARG B O 1
ATOM 1386 N N . GLN B 2 11 ? 36.005 23.053 26.685 1.00 22.01 11 GLN B N 1
ATOM 1387 C CA . GLN B 2 11 ? 34.969 24.012 26.333 1.00 24.04 11 GLN B CA 1
ATOM 1388 C C . GLN B 2 11 ? 35.255 24.720 25.015 1.00 26.67 11 GLN B C 1
ATOM 1389 O O . GLN B 2 11 ? 34.505 25.623 24.629 1.00 26.85 11 GLN B O 1
ATOM 1395 N N . GLY B 2 12 ? 36.323 24.336 24.320 1.00 24.72 12 GLY B N 1
ATOM 1396 C CA . GLY B 2 12 ? 36.617 24.936 23.038 1.00 23.31 12 GLY B CA 1
ATOM 1397 C C . GLY B 2 12 ? 37.395 26.223 23.102 1.00 24.19 12 GLY B C 1
ATOM 1398 O O . GLY B 2 12 ? 37.409 26.977 22.119 1.00 24.96 12 GLY B O 1
ATOM 1399 N N . LYS B 2 13 ? 38.036 26.516 24.228 1.00 21.63 13 LYS B N 1
ATOM 1400 C CA . LYS B 2 13 ? 38.741 27.778 24.387 1.00 21.07 13 LYS B CA 1
ATOM 1401 C C . LYS B 2 13 ? 40.182 27.600 23.932 1.00 21.79 13 LYS B C 1
ATOM 1402 O O . LYS B 2 13 ? 40.897 26.751 24.463 1.00 21.48 13 LYS B O 1
ATOM 1408 N N . LEU B 2 14 ? 40.600 28.397 22.951 1.00 21.56 14 LEU B N 1
ATOM 1409 C CA . LEU B 2 14 ? 41.980 28.362 22.475 1.00 21.96 14 LEU B CA 1
ATOM 1410 C C . LEU B 2 14 ? 42.834 29.161 23.442 1.00 23.96 14 LEU B C 1
ATOM 1411 O O . LEU B 2 14 ? 42.651 30.376 23.578 1.00 25.88 14 LEU B O 1
ATOM 1416 N N . ARG B 2 15 ? 43.740 28.479 24.137 1.00 21.98 15 ARG B N 1
ATOM 1417 C CA . ARG B 2 15 ? 44.573 29.110 25.153 1.00 20.46 15 ARG B CA 1
ATOM 1418 C C . ARG B 2 15 ? 45.971 29.431 24.653 1.00 22.78 15 ARG B C 1
ATOM 1419 O O . ARG B 2 15 ? 46.601 30.369 25.161 1.00 22.46 15 ARG B O 1
ATOM 1427 N N . LEU B 2 16 ? 46.463 28.688 23.664 1.00 21.72 16 LEU B N 1
ATOM 1428 C CA . LEU B 2 16 ? 47.758 29.025 23.087 1.00 21.22 16 LEU B CA 1
ATOM 1429 C C . LEU B 2 16 ? 47.777 28.610 21.630 1.00 18.95 16 LEU B C 1
ATOM 1430 O O . LEU B 2 16 ? 47.283 27.542 21.298 1.00 19.82 16 LEU B O 1
ATOM 1435 N N . GLN B 2 17 ? 48.369 29.443 20.768 1.00 20.48 17 GLN B N 1
ATOM 1436 C CA . GLN B 2 17 ? 48.614 29.065 19.388 1.00 21.90 17 GLN B CA 1
ATOM 1437 C C . GLN B 2 17 ? 49.982 29.570 18.951 1.00 22.64 17 GLN B C 1
ATOM 1438 O O . GLN B 2 17 ? 50.421 30.658 19.339 1.00 24.40 17 GLN B O 1
ATOM 1444 N N . LYS B 2 18 ? 50.665 28.751 18.164 1.00 18.59 18 LYS B N 1
ATOM 1445 C CA . LYS B 2 18 ? 51.932 29.134 17.558 1.00 18.97 18 LYS B CA 1
ATOM 1446 C C . LYS B 2 18 ? 51.836 28.774 16.093 1.00 19.54 18 LYS B C 1
ATOM 1447 O O . LYS B 2 18 ? 51.568 27.617 15.764 1.00 20.88 18 LYS B O 1
ATOM 1453 N N . TRP B 2 19 ? 52.033 29.756 15.223 1.00 21.93 19 TRP B N 1
ATOM 1454 C CA . TRP B 2 19 ? 51.916 29.562 13.789 1.00 20.45 19 TRP B CA 1
ATOM 1455 C C . TRP B 2 19 ? 53.277 29.650 13.114 1.00 20.62 19 TRP B C 1
ATOM 1456 O O . TRP B 2 19 ? 54.086 30.525 13.441 1.00 23.62 19 TRP B O 1
ATOM 1467 N N . TYR B 2 20 ? 53.509 28.759 12.146 1.00 21.18 20 TYR B N 1
ATOM 1468 C CA . TYR B 2 20 ? 54.706 28.792 11.310 1.00 22.82 20 TYR B CA 1
ATOM 1469 C C . TYR B 2 20 ? 54.374 29.112 9.865 1.00 25.91 20 TYR B C 1
ATOM 1470 O O . TYR B 2 20 ? 55.245 29.009 8.989 1.00 25.99 20 TYR B O 1
ATOM 1479 N N . ILE B 2 21 ? 53.123 29.488 9.615 1.00 22.71 21 ILE B N 1
ATOM 1480 C CA . ILE B 2 21 ? 52.610 29.979 8.346 1.00 23.77 21 ILE B CA 1
ATOM 1481 C C . ILE B 2 21 ? 52.021 31.350 8.635 1.00 21.61 21 ILE B C 1
ATOM 1482 O O . ILE B 2 21 ? 51.301 31.511 9.625 1.00 24.26 21 ILE B O 1
ATOM 1487 N N . THR B 2 22 ? 52.298 32.324 7.771 1.00 23.48 22 THR B N 1
ATOM 1488 C CA . THR B 2 22 ? 51.723 33.655 7.926 1.00 23.50 22 THR B CA 1
ATOM 1489 C C . THR B 2 22 ? 50.312 33.684 7.348 1.00 21.05 22 THR B C 1
ATOM 1490 O O . THR B 2 22 ? 50.135 33.514 6.136 1.00 23.17 22 THR B O 1
ATOM 1494 N N . LEU B 2 23 ? 49.324 33.927 8.200 1.00 21.34 23 LEU B N 1
ATOM 1495 C CA . LEU B 2 23 ? 47.943 34.075 7.756 1.00 22.84 23 LEU B CA 1
ATOM 1496 C C . LEU B 2 23 ? 47.302 35.206 8.540 1.00 19.83 23 LEU B C 1
ATOM 1497 O O . LEU B 2 23 ? 47.631 35.411 9.715 1.00 22.35 23 LEU B O 1
ATOM 1502 N N . PRO B 2 24 ? 46.368 35.937 7.928 1.00 20.50 24 PRO B N 1
ATOM 1503 C CA . PRO B 2 24 ? 45.635 36.968 8.675 1.00 24.36 24 PRO B CA 1
ATOM 1504 C C . PRO B 2 24 ? 44.896 36.348 9.850 1.00 25.09 24 PRO B C 1
ATOM 1505 O O . PRO B 2 24 ? 44.550 35.168 9.845 1.00 24.24 24 PRO B O 1
ATOM 1509 N N . ASP B 2 25 ? 44.643 37.165 10.870 1.00 24.57 25 ASP B N 1
ATOM 1510 C CA . ASP B 2 25 ? 44.040 36.639 12.088 1.00 24.59 25 ASP B CA 1
ATOM 1511 C C . ASP B 2 25 ? 42.674 35.992 11.821 1.00 24.34 25 ASP B C 1
ATOM 1512 O O . ASP B 2 25 ? 42.349 34.966 12.428 1.00 24.97 25 ASP B O 1
ATOM 1517 N N . LYS B 2 26 ? 41.846 36.570 10.927 1.00 25.98 26 LYS B N 1
ATOM 1518 C CA . LYS B 2 26 ? 40.518 35.965 10.728 1.00 28.74 26 LYS B CA 1
ATOM 1519 C C . LYS B 2 26 ? 40.625 34.602 10.057 1.00 28.42 26 LYS B C 1
ATOM 1520 O O . LYS B 2 26 ? 39.808 33.712 10.331 1.00 27.98 26 LYS B O 1
ATOM 1526 N N . GLU B 2 27 ? 41.633 34.422 9.192 1.00 24.16 27 GLU B N 1
ATOM 1527 C CA . GLU B 2 27 ? 41.858 33.121 8.585 1.00 25.33 27 GLU B CA 1
ATOM 1528 C C . GLU B 2 27 ? 42.300 32.111 9.629 1.00 23.89 27 GLU B C 1
ATOM 1529 O O . GLU B 2 27 ? 41.842 30.950 9.632 1.00 25.79 27 GLU B O 1
ATOM 1535 N N . ARG B 2 28 ? 43.208 32.531 10.521 1.00 22.43 28 ARG B N 1
ATOM 1536 C CA . ARG B 2 28 ? 43.654 31.627 11.566 1.00 21.43 28 ARG B CA 1
ATOM 1537 C C . ARG B 2 28 ? 42.493 31.227 12.451 1.00 22.92 28 ARG B C 1
ATOM 1538 O O . ARG B 2 28 ? 42.395 30.064 12.857 1.00 22.55 28 ARG B O 1
ATOM 1546 N N . LYS B 2 29 ? 41.600 32.176 12.746 1.00 24.73 29 LYS B N 1
ATOM 1547 C CA . LYS B 2 29 ? 40.458 31.855 13.596 1.00 24.15 29 LYS B CA 1
ATOM 1548 C C . LYS B 2 29 ? 39.500 30.893 12.915 1.00 25.14 29 LYS B C 1
ATOM 1549 O O . LYS B 2 29 ? 38.963 29.993 13.573 1.00 26.87 29 LYS B O 1
ATOM 1555 N N . LYS B 2 30 ? 39.246 31.070 11.614 1.00 25.16 30 LYS B N 1
ATOM 1556 C CA . LYS B 2 30 ? 38.407 30.090 10.919 1.00 25.93 30 LYS B CA 1
ATOM 1557 C C . LYS B 2 30 ? 38.995 28.689 11.051 1.00 28.68 30 LYS B C 1
ATOM 1558 O O . LYS B 2 30 ? 38.286 27.717 11.388 1.00 29.18 30 LYS B O 1
ATOM 1564 N N . ILE B 2 31 ? 40.316 28.580 10.828 1.00 22.73 31 ILE B N 1
ATOM 1565 C CA . ILE B 2 31 ? 40.991 27.289 10.921 1.00 23.15 31 ILE B CA 1
ATOM 1566 C C . ILE B 2 31 ? 40.855 26.714 12.329 1.00 23.98 31 ILE B C 1
ATOM 1567 O O . ILE B 2 31 ? 40.471 25.548 12.500 1.00 23.85 31 ILE B O 1
ATOM 1572 N N . THR B 2 32 ? 41.199 27.506 13.356 1.00 22.53 32 THR B N 1
ATOM 1573 C CA . THR B 2 32 ? 41.252 26.945 14.711 1.00 22.22 32 THR B CA 1
ATOM 1574 C C . THR B 2 32 ? 39.861 26.589 15.226 1.00 24.28 32 THR B C 1
ATOM 1575 O O . THR B 2 32 ? 39.697 25.574 15.914 1.00 23.00 32 THR B O 1
ATOM 1579 N N . ARG B 2 33 ? 38.845 27.382 14.886 1.00 25.30 33 ARG B N 1
ATOM 1580 C CA . ARG B 2 33 ? 37.492 27.036 15.313 1.00 25.28 33 ARG B CA 1
ATOM 1581 C C . ARG B 2 33 ? 37.081 25.692 14.727 1.00 26.63 33 ARG B C 1
ATOM 1582 O O . ARG B 2 33 ? 36.597 24.801 15.455 1.00 26.91 33 ARG B O 1
ATOM 1590 N N . GLU B 2 34 ? 37.312 25.510 13.415 1.00 24.54 34 GLU B N 1
ATOM 1591 C CA . GLU B 2 34 ? 36.988 24.233 12.781 1.00 26.04 34 GLU B CA 1
ATOM 1592 C C . GLU B 2 34 ? 37.752 23.071 13.421 1.00 23.77 34 GLU B C 1
ATOM 1593 O O . GLU B 2 34 ? 37.178 22.005 13.703 1.00 25.77 34 GLU B O 1
ATOM 1599 N N . ILE B 2 35 ? 39.058 23.248 13.623 1.00 21.36 35 ILE B N 1
ATOM 1600 C CA . ILE B 2 35 ? 39.884 22.160 14.136 1.00 21.52 35 ILE B CA 1
ATOM 1601 C C . ILE B 2 35 ? 39.464 21.786 15.549 1.00 19.78 35 ILE B C 1
ATOM 1602 O O . ILE B 2 35 ? 39.401 20.599 15.899 1.00 21.46 35 ILE B O 1
ATOM 1607 N N . VAL B 2 36 ? 39.204 22.787 16.387 1.00 22.21 36 VAL B N 1
ATOM 1608 C CA . VAL B 2 36 ? 38.785 22.511 17.753 1.00 21.68 36 VAL B CA 1
ATOM 1609 C C . VAL B 2 36 ? 37.501 21.692 17.742 1.00 21.86 36 VAL B C 1
ATOM 1610 O O . VAL B 2 36 ? 37.392 20.681 18.453 1.00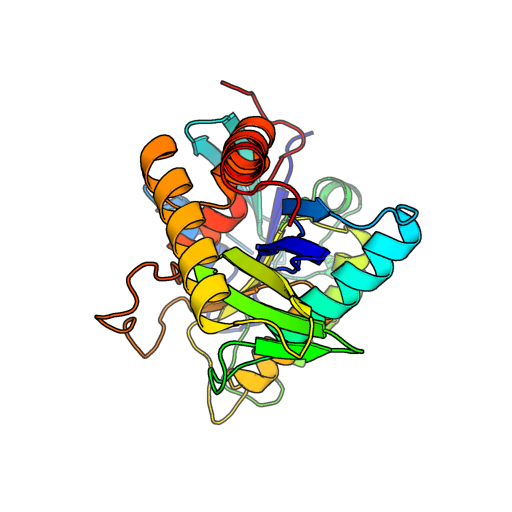 21.69 36 VAL B O 1
ATOM 1614 N N . GLN B 2 37 ? 36.536 22.068 16.888 1.00 22.01 37 GLN B N 1
ATOM 1615 C CA . GLN B 2 37 ? 35.308 21.272 16.819 1.00 24.22 37 GLN B CA 1
ATOM 1616 C C . GLN B 2 37 ? 35.604 19.835 16.410 1.00 26.25 37 GLN B C 1
ATOM 1617 O O . GLN B 2 37 ? 35.052 18.886 16.989 1.00 23.50 37 GLN B O 1
ATOM 1623 N N . ILE B 2 38 ? 36.452 19.652 15.392 1.00 21.70 38 ILE B N 1
ATOM 1624 C CA . ILE B 2 38 ? 36.726 18.297 14.912 1.00 21.52 38 ILE B CA 1
ATOM 1625 C C . ILE B 2 38 ? 37.336 17.450 16.020 1.00 24.07 38 ILE B C 1
ATOM 1626 O O . ILE B 2 38 ? 36.910 16.309 16.260 1.00 24.23 38 ILE B O 1
ATOM 1631 N N . ILE B 2 39 ? 38.358 17.985 16.694 1.00 20.75 39 ILE B N 1
ATOM 1632 C CA . ILE B 2 39 ? 39.082 17.176 17.666 1.00 20.62 39 ILE B CA 1
ATOM 1633 C C . ILE B 2 39 ? 38.206 16.886 18.886 1.00 21.21 39 ILE B C 1
ATOM 1634 O O . ILE B 2 39 ? 38.170 15.747 19.378 1.00 24.11 39 ILE B O 1
ATOM 1639 N N . LEU B 2 40 ? 37.477 17.893 19.382 1.00 20.20 40 LEU B N 1
ATOM 1640 C CA . LEU B 2 40 ? 36.637 17.671 20.560 1.00 22.51 40 LEU B CA 1
ATOM 1641 C C . LEU B 2 40 ? 35.595 16.587 20.303 1.00 23.86 40 LEU B C 1
ATOM 1642 O O . LEU B 2 40 ? 35.226 15.845 21.226 1.00 25.15 40 LEU B O 1
ATOM 1647 N N . SER B 2 41 ? 35.137 16.453 19.056 1.00 23.06 41 SER B N 1
ATOM 1648 C CA . SER B 2 41 ? 34.080 15.505 18.717 1.00 23.41 41 SER B CA 1
ATOM 1649 C C . SER B 2 41 ? 34.571 14.077 18.562 1.00 27.24 41 SER B C 1
ATOM 1650 O O . SER B 2 41 ? 33.748 13.172 18.413 1.00 29.70 41 SER B O 1
ATOM 1653 N N . ARG B 2 42 ? 35.878 13.841 18.592 1.00 26.68 42 ARG B N 1
ATOM 1654 C CA . ARG B 2 42 ? 36.381 12.482 18.450 1.00 28.33 42 ARG B CA 1
ATOM 1655 C C . ARG B 2 42 ? 36.267 11.772 19.794 1.00 35.18 42 ARG B C 1
ATOM 1656 O O . ARG B 2 42 ? 36.978 12.107 20.747 1.00 39.67 42 ARG B O 1
ATOM 1664 N N . GLY B 2 43 ? 35.370 10.797 19.872 1.00 37.00 43 GLY B N 1
ATOM 1665 C CA . GLY B 2 43 ? 35.134 10.117 21.128 1.00 39.55 43 GLY B CA 1
ATOM 1666 C C . GLY B 2 43 ? 35.971 8.871 21.316 1.00 42.18 43 GLY B C 1
ATOM 1667 O O . GLY B 2 43 ? 36.104 8.370 22.436 1.00 49.41 43 GLY B O 1
ATOM 1668 N N . HIS B 2 44 ? 36.540 8.357 20.230 1.00 39.43 44 HIS B N 1
ATOM 1669 C CA . HIS B 2 44 ? 37.341 7.142 20.265 1.00 39.94 44 HIS B CA 1
ATOM 1670 C C . HIS B 2 44 ? 38.720 7.426 19.701 1.00 36.41 44 HIS B C 1
ATOM 1671 O O . HIS B 2 44 ? 38.847 8.019 18.626 1.00 35.29 44 HIS B O 1
ATOM 1678 N N . ARG B 2 45 ? 39.738 6.989 20.438 1.00 34.05 45 ARG B N 1
ATOM 1679 C CA . ARG B 2 45 ? 41.145 7.199 20.094 1.00 35.35 45 ARG B CA 1
ATOM 1680 C C . ARG B 2 45 ? 41.550 6.095 19.120 1.00 34.40 45 ARG B C 1
ATOM 1681 O O . ARG B 2 45 ? 42.098 5.053 19.491 1.00 33.87 45 ARG B O 1
ATOM 1689 N N . THR B 2 46 ? 41.250 6.313 17.841 1.00 30.72 46 THR B N 1
ATOM 1690 C CA . THR B 2 46 ? 41.517 5.309 16.817 1.00 28.10 46 THR B CA 1
ATOM 1691 C C . THR B 2 46 ? 42.713 5.672 15.948 1.00 30.92 46 THR B C 1
ATOM 1692 O O . THR B 2 46 ? 43.039 4.932 15.010 1.00 31.60 46 THR B O 1
ATOM 1696 N N . SER B 2 47 ? 43.381 6.778 16.256 1.00 30.06 47 SER B N 1
ATOM 1697 C CA . SER B 2 47 ? 44.508 7.285 15.486 1.00 27.28 47 SER B CA 1
ATOM 1698 C C . SER B 2 47 ? 45.187 8.348 16.331 1.00 28.17 47 SER B C 1
ATOM 1699 O O . SER B 2 47 ? 44.576 8.924 17.234 1.00 27.68 47 SER B O 1
ATOM 1702 N N . SER B 2 48 ? 46.456 8.613 16.028 1.00 29.36 48 SER B N 1
ATOM 1703 C CA . SER B 2 48 ? 47.078 9.763 16.663 1.00 26.76 48 SER B CA 1
ATOM 1704 C C . SER B 2 48 ? 46.726 11.072 15.967 1.00 25.48 48 SER B C 1
ATOM 1705 O O . SER B 2 48 ? 47.078 12.145 16.470 1.00 23.86 48 SER B O 1
ATOM 1708 N N . PHE B 2 49 ? 46.056 11.010 14.819 1.00 27.63 49 PHE B N 1
ATOM 1709 C CA . PHE B 2 49 ? 45.844 12.206 14.027 1.00 26.59 49 PHE B CA 1
ATOM 1710 C C . PHE B 2 49 ? 44.512 12.130 13.313 1.00 26.63 49 PHE B C 1
ATOM 1711 O O . PHE B 2 49 ? 43.928 11.056 13.131 1.00 29.59 49 PHE B O 1
ATOM 1719 N N . VAL B 2 50 ? 44.068 13.300 12.877 1.00 26.76 50 VAL B N 1
ATOM 1720 C CA . VAL B 2 50 ? 42.904 13.432 12.014 1.00 30.42 50 VAL B CA 1
ATOM 1721 C C . VAL B 2 50 ? 43.395 14.033 10.713 1.00 30.99 50 VAL B C 1
ATOM 1722 O O . VAL B 2 50 ? 44.139 15.018 10.739 1.00 27.18 50 VAL B O 1
ATOM 1726 N N . ASP B 2 51 ? 42.993 13.453 9.586 1.00 29.67 51 ASP B N 1
ATOM 1727 C CA . ASP B 2 51 ? 43.307 14.072 8.307 1.00 31.47 51 ASP B CA 1
ATOM 1728 C C . ASP B 2 51 ? 42.388 15.266 8.097 1.00 33.89 51 ASP B C 1
ATOM 1729 O O . ASP B 2 51 ? 41.170 15.165 8.270 1.00 30.64 51 ASP B O 1
ATOM 1734 N N . TRP B 2 52 ? 42.971 16.408 7.749 1.00 28.60 52 TRP B N 1
ATOM 1735 C CA . TRP B 2 52 ? 42.200 17.639 7.613 1.00 27.26 52 TRP B CA 1
ATOM 1736 C C . TRP B 2 52 ? 42.827 18.455 6.505 1.00 29.43 52 TRP B C 1
ATOM 1737 O O . TRP B 2 52 ? 43.981 18.870 6.643 1.00 26.18 52 TRP B O 1
ATOM 1748 N N . LYS B 2 53 ? 42.072 18.696 5.432 1.00 28.65 53 LYS B N 1
ATOM 1749 C CA . LYS B 2 53 ? 42.606 19.358 4.244 1.00 28.11 53 LYS B CA 1
ATOM 1750 C C . LYS B 2 53 ? 43.880 18.597 3.865 1.00 30.00 53 LYS B C 1
ATOM 1751 O O . LYS B 2 53 ? 43.835 17.364 3.756 1.00 37.32 53 LYS B O 1
ATOM 1757 N N . GLU B 2 54 ? 45.016 19.252 3.659 1.00 32.05 54 GLU B N 1
ATOM 1758 C CA . GLU B 2 54 ? 46.210 18.507 3.279 1.00 34.69 54 GLU B CA 1
ATOM 1759 C C . GLU B 2 54 ? 47.080 18.158 4.468 1.00 30.55 54 GLU B C 1
ATOM 1760 O O . GLU B 2 54 ? 48.217 17.720 4.277 1.00 35.32 54 GLU B O 1
ATOM 1766 N N . LEU B 2 55 ? 46.581 18.342 5.681 1.00 24.41 55 LEU B N 1
ATOM 1767 C CA . LEU B 2 55 ? 47.394 18.201 6.878 1.00 25.35 55 LEU B CA 1
ATOM 1768 C C . LEU B 2 55 ? 46.978 16.982 7.691 1.00 27.02 55 LEU B C 1
ATOM 1769 O O . LEU B 2 55 ? 45.896 16.417 7.523 1.00 25.05 55 LEU B O 1
ATOM 1774 N N . LYS B 2 56 ? 47.887 16.570 8.561 1.00 22.90 56 LYS B N 1
ATOM 1775 C CA . LYS B 2 56 ? 47.615 15.613 9.617 1.00 23.18 56 LYS B CA 1
ATOM 1776 C C . LYS B 2 56 ? 47.628 16.381 10.925 1.00 22.96 56 LYS B C 1
ATOM 1777 O O . LYS B 2 56 ? 48.638 17.008 11.274 1.00 23.32 56 LYS B O 1
ATOM 1783 N N . LEU B 2 57 ? 46.505 16.354 11.632 1.00 22.35 57 LEU B N 1
ATOM 1784 C CA . LEU B 2 57 ? 46.365 17.020 12.918 1.00 23.77 57 LEU B CA 1
ATOM 1785 C C . LEU B 2 57 ? 46.702 15.993 13.992 1.00 27.75 57 LEU B C 1
ATOM 1786 O O . LEU B 2 57 ? 45.870 15.146 14.330 1.00 26.33 57 LEU B O 1
ATOM 1791 N N . VAL B 2 58 ? 47.933 16.045 14.503 1.00 21.56 58 VAL B N 1
ATOM 1792 C CA . VAL B 2 58 ? 48.402 15.115 15.522 1.00 21.41 58 VAL B CA 1
ATOM 1793 C C . VAL B 2 58 ? 47.997 15.692 16.861 1.00 23.88 58 VAL B C 1
ATOM 1794 O O . VAL B 2 58 ? 48.304 16.847 17.152 1.00 23.60 58 VAL B O 1
ATOM 1798 N N . TYR B 2 59 ? 47.286 14.923 17.675 1.00 21.09 59 TYR B N 1
ATOM 1799 C CA . TYR B 2 59 ? 46.779 15.546 18.888 1.00 20.36 59 TYR B CA 1
ATOM 1800 C C . TYR B 2 59 ? 46.784 14.546 20.023 1.00 20.81 59 TYR B C 1
ATOM 1801 O O . TYR B 2 59 ? 46.794 13.327 19.813 1.00 21.09 59 TYR B O 1
ATOM 1810 N N . LYS B 2 60 ? 46.778 15.098 21.233 1.00 21.85 60 LYS B N 1
ATOM 1811 C CA . LYS B 2 60 ? 46.639 14.286 22.435 1.00 22.30 60 LYS B CA 1
ATOM 1812 C C . LYS B 2 60 ? 46.107 15.151 23.560 1.00 20.83 60 LYS B C 1
ATOM 1813 O O . LYS B 2 60 ? 46.516 16.312 23.712 1.00 21.55 60 LYS B O 1
ATOM 1819 N N . ARG B 2 61 ? 45.225 14.565 24.368 1.00 20.73 61 ARG B N 1
ATOM 1820 C CA . ARG B 2 61 ? 44.706 15.225 25.557 1.00 20.03 61 ARG B CA 1
ATOM 1821 C C . ARG B 2 61 ? 45.625 14.968 26.740 1.00 19.86 61 ARG B C 1
ATOM 1822 O O . ARG B 2 61 ? 45.999 13.820 27.011 1.00 20.73 61 ARG B O 1
ATOM 1830 N N . TYR B 2 62 ? 46.001 16.042 27.428 1.00 20.36 62 TYR B N 1
ATOM 1831 C CA . TYR B 2 62 ? 46.730 15.972 28.685 1.00 22.37 62 TYR B CA 1
ATOM 1832 C C . TYR B 2 62 ? 45.901 16.736 29.706 1.00 23.26 62 TYR B C 1
ATOM 1833 O O . TYR B 2 62 ? 45.691 17.948 29.557 1.00 23.29 62 TYR B O 1
ATOM 1842 N N . ALA B 2 63 ? 45.427 16.023 30.729 1.00 25.03 63 ALA B N 1
ATOM 1843 C CA . ALA B 2 63 ? 44.482 16.564 31.716 1.00 27.01 63 ALA B CA 1
ATOM 1844 C C . ALA B 2 63 ? 43.302 17.138 30.930 1.00 23.88 63 ALA B C 1
ATOM 1845 O O . ALA B 2 63 ? 42.739 16.439 30.077 1.00 26.88 63 ALA B O 1
ATOM 1847 N N . SER B 2 64 ? 42.900 18.385 31.166 1.00 24.97 64 SER B N 1
ATOM 1848 C CA . SER B 2 64 ? 41.765 18.964 30.458 1.00 26.72 64 SER B CA 1
ATOM 1849 C C . SER B 2 64 ? 42.182 19.828 29.271 1.00 26.89 64 SER B C 1
ATOM 1850 O O . SER B 2 64 ? 41.376 20.629 28.782 1.00 25.96 64 SER B O 1
ATOM 1853 N N . LEU B 2 65 ? 43.403 19.651 28.770 1.00 21.62 65 LEU B N 1
ATOM 1854 C CA . LEU B 2 65 ? 43.913 20.436 27.654 1.00 20.47 65 LEU B CA 1
ATOM 1855 C C . LEU B 2 65 ? 44.179 19.507 26.479 1.00 22.23 65 LEU B C 1
ATOM 1856 O O . LEU B 2 65 ? 44.662 18.394 26.665 1.00 24.60 65 LEU B O 1
ATOM 1861 N N . TYR B 2 66 ? 43.830 19.939 25.274 1.00 18.82 66 TYR B N 1
ATOM 1862 C CA . TYR B 2 66 ? 44.220 19.257 24.051 1.00 21.43 66 TYR B CA 1
ATOM 1863 C C . TYR B 2 66 ? 45.423 19.967 23.456 1.00 17.82 66 TYR B C 1
ATOM 1864 O O . TYR B 2 66 ? 45.451 21.202 23.404 1.00 20.55 66 TYR B O 1
ATOM 1873 N N . PHE B 2 67 ? 46.414 19.177 23.035 1.00 19.58 67 PHE B N 1
ATOM 1874 C CA . PHE B 2 67 ? 47.618 19.658 22.366 1.00 22.52 67 PHE B CA 1
ATOM 1875 C C . PHE B 2 67 ? 47.568 19.141 20.936 1.00 21.84 67 PHE B C 1
ATOM 1876 O O . PHE B 2 67 ? 47.484 17.926 20.722 1.00 24.16 67 PHE B O 1
ATOM 1884 N N . CYS B 2 68 ? 47.602 20.045 19.956 1.00 19.62 68 CYS B N 1
ATOM 1885 C CA . CYS B 2 68 ? 47.465 19.653 18.562 1.00 22.06 68 CYS B CA 1
ATOM 1886 C C . CYS B 2 68 ? 48.592 20.274 17.755 1.00 21.12 68 CYS B C 1
ATOM 1887 O O . CYS B 2 68 ? 48.841 21.475 17.861 1.00 22.29 68 CYS B O 1
ATOM 1890 N N . CYS B 2 69 ? 49.255 19.465 16.943 1.00 21.44 69 CYS B N 1
ATOM 1891 C CA . CYS B 2 69 ? 50.326 19.933 16.074 1.00 22.37 69 CYS B CA 1
ATOM 1892 C C . CYS B 2 69 ? 49.964 19.518 14.648 1.00 20.84 69 CYS B C 1
ATOM 1893 O O . CYS B 2 69 ? 49.745 18.332 14.378 1.00 21.63 69 CYS B O 1
ATOM 1896 N N . ALA B 2 70 ? 49.787 20.501 13.763 1.00 21.49 70 ALA B N 1
ATOM 1897 C CA . ALA B 2 70 ? 49.393 20.230 12.379 1.00 20.57 70 ALA B CA 1
ATOM 1898 C C . ALA B 2 70 ? 50.652 20.066 11.536 1.00 24.95 70 ALA B C 1
ATOM 1899 O O . ALA B 2 70 ? 51.483 20.978 11.491 1.00 26.13 70 ALA B O 1
ATOM 1901 N N . ILE B 2 71 ? 50.775 18.927 10.844 1.00 20.43 71 ILE B N 1
ATOM 1902 C CA . ILE B 2 71 ? 51.948 18.611 10.036 1.00 20.31 71 ILE B CA 1
ATOM 1903 C C . ILE B 2 71 ? 51.457 18.216 8.649 1.00 21.51 71 ILE B C 1
ATOM 1904 O O . ILE B 2 71 ? 50.259 18.047 8.416 1.00 23.20 71 ILE B O 1
ATOM 1909 N N . GLU B 2 72 ? 52.395 18.070 7.713 1.00 22.28 72 GLU B N 1
ATOM 1910 C CA . GLU B 2 72 ? 52.038 17.612 6.373 1.00 23.29 72 GLU B CA 1
ATOM 1911 C C . GLU B 2 72 ? 51.658 16.138 6.385 1.00 25.00 72 GLU B C 1
ATOM 1912 O O . GLU B 2 72 ? 52.087 15.369 7.245 1.00 23.88 72 GLU B O 1
ATOM 1918 N N . ASN B 2 73 ? 50.870 15.733 5.382 1.00 23.31 73 ASN B N 1
ATOM 1919 C CA . ASN B 2 73 ? 50.405 14.349 5.337 1.00 29.16 73 ASN B CA 1
ATOM 1920 C C . ASN B 2 73 ? 51.565 13.365 5.323 1.00 29.09 73 ASN B C 1
ATOM 1921 O O . ASN B 2 73 ? 51.485 12.300 5.943 1.00 29.25 73 ASN B O 1
ATOM 1926 N N . GLN B 2 74 ? 52.643 13.689 4.604 1.00 27.61 74 GLN B N 1
ATOM 1927 C CA . GLN B 2 74 ? 53.795 12.801 4.550 1.00 26.36 74 GLN B CA 1
ATOM 1928 C C . GLN B 2 74 ? 54.684 12.872 5.781 1.00 25.31 74 GLN B C 1
ATOM 1929 O O . GLN B 2 74 ? 55.659 12.117 5.835 1.00 24.46 74 GLN B O 1
ATOM 1935 N N . ASP B 2 75 ? 54.402 13.762 6.735 1.00 21.99 75 ASP B N 1
ATOM 1936 C CA . ASP B 2 75 ? 55.311 13.952 7.857 1.00 24.60 75 ASP B CA 1
ATOM 1937 C C . ASP B 2 75 ? 55.165 12.843 8.894 1.00 25.20 75 ASP B C 1
ATOM 1938 O O . ASP B 2 75 ? 54.161 12.133 8.952 1.00 24.54 75 ASP B O 1
ATOM 1943 N N . ASN B 2 76 ? 56.201 12.724 9.731 1.00 26.46 76 ASN B N 1
ATOM 1944 C CA . ASN B 2 76 ? 56.343 11.686 10.757 1.00 26.98 76 ASN B CA 1
ATOM 1945 C C . ASN B 2 76 ? 55.468 12.011 11.957 1.00 25.15 76 ASN B C 1
ATOM 1946 O O . ASN B 2 76 ? 55.893 12.745 12.851 1.00 25.57 76 ASN B O 1
ATOM 1951 N N . GLU B 2 77 ? 54.259 11.425 12.015 1.00 23.44 77 GLU B N 1
ATOM 1952 C CA . GLU B 2 77 ? 53.358 11.703 13.133 1.00 26.08 77 GLU B CA 1
ATOM 1953 C C . GLU B 2 77 ? 53.853 11.085 14.438 1.00 21.39 77 GLU B C 1
ATOM 1954 O O . GLU B 2 77 ? 53.455 11.546 15.515 1.00 25.84 77 GLU B O 1
ATOM 1960 N N . LEU B 2 78 ? 54.669 10.036 14.368 1.00 25.28 78 LEU B N 1
ATOM 1961 C CA . LEU B 2 78 ? 55.188 9.429 15.591 1.00 24.76 78 LEU B CA 1
ATOM 1962 C C . LEU B 2 78 ? 56.165 10.374 16.273 1.00 24.51 78 LEU B C 1
ATOM 1963 O O . LEU B 2 78 ? 56.062 10.641 17.479 1.00 24.45 78 LEU B O 1
ATOM 1968 N N . LEU B 2 79 ? 57.101 10.924 15.499 1.00 24.76 79 LEU B N 1
ATOM 1969 C CA . LEU B 2 79 ? 58.011 11.916 16.060 1.00 2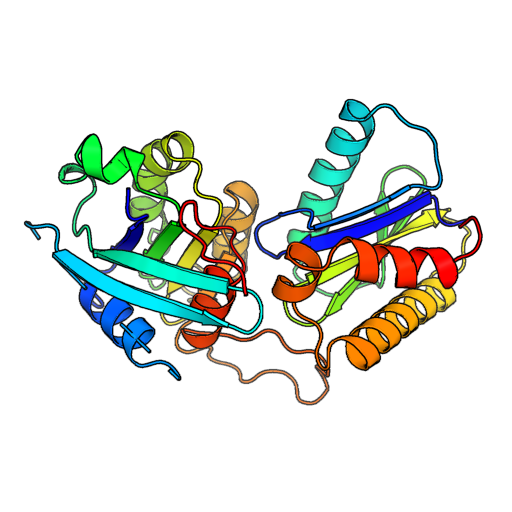3.50 79 LEU B CA 1
ATOM 1970 C C . LEU B 2 79 ? 57.248 13.151 16.543 1.00 24.27 79 LEU B C 1
ATOM 1971 O O . LEU B 2 79 ? 57.584 13.728 17.584 1.00 25.45 79 LEU B O 1
ATOM 1976 N N . THR B 2 80 ? 56.192 13.556 15.827 1.00 22.19 80 THR B N 1
ATOM 1977 C CA . THR B 2 80 ? 55.396 14.693 16.277 1.00 22.27 80 THR B CA 1
ATOM 1978 C C . THR B 2 80 ? 54.729 14.426 17.621 1.00 19.77 80 THR B C 1
ATOM 1979 O O . THR B 2 80 ? 54.703 15.310 18.490 1.00 20.39 80 THR B O 1
ATOM 1983 N N . LEU B 2 81 ? 54.180 13.219 17.812 1.00 20.79 81 LEU B N 1
ATOM 1984 C CA . LEU B 2 81 ? 53.579 12.904 19.106 1.00 19.86 81 LEU B CA 1
ATOM 1985 C C . LEU B 2 81 ? 54.627 12.973 20.209 1.00 22.51 81 LEU B C 1
ATOM 1986 O O . LEU B 2 81 ? 54.353 13.477 21.312 1.00 21.66 81 LEU B O 1
ATOM 1991 N N . GLU B 2 82 ? 55.835 12.485 19.916 1.00 22.64 82 GLU B N 1
ATOM 1992 C CA . GLU B 2 82 ? 56.927 12.573 20.892 1.00 23.14 82 GLU B CA 1
ATOM 1993 C C . GLU B 2 82 ? 57.279 14.025 21.210 1.00 21.61 82 GLU B C 1
ATOM 1994 O O . GLU B 2 82 ? 57.572 14.367 22.365 1.00 23.88 82 GLU B O 1
ATOM 2000 N N . ILE B 2 83 ? 57.310 14.876 20.187 1.00 20.88 83 ILE B N 1
ATOM 2001 C CA . ILE B 2 83 ? 57.596 16.297 20.386 1.00 20.98 83 ILE B CA 1
ATOM 2002 C C . ILE B 2 83 ? 56.552 16.933 21.291 1.00 19.44 83 ILE B C 1
ATOM 2003 O O . ILE B 2 83 ? 56.881 17.714 22.195 1.00 20.61 83 ILE B O 1
ATOM 2008 N N . VAL B 2 84 ? 55.275 16.629 21.045 1.00 18.99 84 VAL B N 1
ATOM 2009 C CA . VAL B 2 84 ? 54.200 17.155 21.886 1.00 17.75 84 VAL B CA 1
ATOM 2010 C C . VAL B 2 84 ? 54.404 16.704 23.325 1.00 18.91 84 VAL B C 1
ATOM 2011 O O . VAL B 2 84 ? 54.337 17.505 24.265 1.00 20.55 84 VAL B O 1
ATOM 2015 N N . HIS B 2 85 ? 54.687 15.417 23.507 1.00 19.35 85 HIS B N 1
ATOM 2016 C CA . HIS B 2 85 ? 54.888 14.904 24.857 1.00 21.87 85 HIS B CA 1
ATOM 2017 C C . HIS B 2 85 ? 56.075 15.592 25.537 1.00 21.77 85 HIS B C 1
ATOM 2018 O O . HIS B 2 85 ? 56.026 15.895 26.737 1.00 23.57 85 HIS B O 1
ATOM 2025 N N . ARG B 2 86 ? 57.146 15.855 24.788 1.00 22.07 86 ARG B N 1
ATOM 2026 C CA . ARG B 2 86 ? 58.316 16.493 25.391 1.00 20.18 86 ARG B CA 1
ATOM 2027 C C . ARG B 2 86 ? 58.018 17.946 25.771 1.00 21.98 86 ARG B C 1
ATOM 2028 O O . ARG B 2 86 ? 58.507 18.443 26.798 1.00 22.27 86 ARG B O 1
ATOM 2036 N N . TYR B 2 87 ? 57.203 18.637 24.972 1.00 20.99 87 T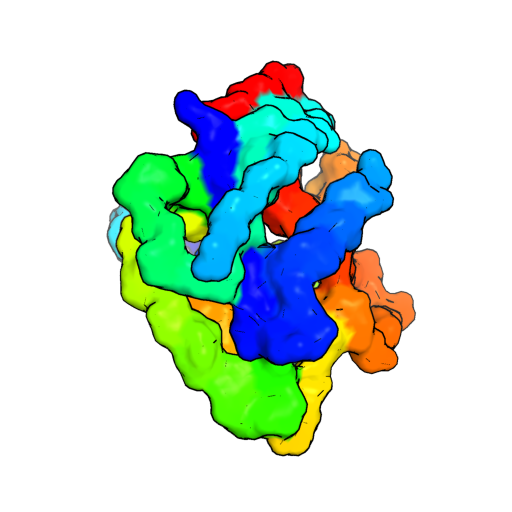YR B N 1
ATOM 2037 C CA . TYR B 2 87 ? 56.756 19.972 25.371 1.00 17.83 87 TYR B CA 1
ATOM 2038 C C . TYR B 2 87 ? 55.942 19.905 26.655 1.00 18.52 87 TYR B C 1
ATOM 2039 O O . TYR B 2 87 ? 56.120 20.731 27.562 1.00 20.47 87 TYR B O 1
ATOM 2048 N N . VAL B 2 88 ? 55.030 18.932 26.742 1.00 21.45 88 VAL B N 1
ATOM 2049 C CA . VAL B 2 88 ? 54.210 18.806 27.946 1.00 21.45 88 VAL B CA 1
ATOM 2050 C C . VAL B 2 88 ? 55.102 18.553 29.149 1.00 21.51 88 VAL B C 1
ATOM 2051 O O . VAL B 2 88 ? 54.881 19.106 30.228 1.00 24.14 88 VAL B O 1
ATOM 2055 N N . GLU B 2 89 ? 56.128 17.720 28.985 1.00 21.78 89 GLU B N 1
ATOM 2056 C CA . GLU B 2 89 ? 57.055 17.479 30.096 1.00 25.18 89 GLU B CA 1
ATOM 2057 C C . GLU B 2 89 ? 57.785 18.751 30.510 1.00 26.37 89 GLU B C 1
ATOM 2058 O O . GLU B 2 89 ? 58.034 18.972 31.703 1.00 27.21 89 GLU B O 1
ATOM 2064 N N . LEU B 2 90 ? 58.148 19.598 29.541 1.00 23.95 90 LEU B N 1
ATOM 2065 C CA . LEU B 2 90 ? 58.793 20.863 29.900 1.00 23.12 90 LEU B CA 1
ATOM 2066 C C . LEU B 2 90 ? 57.841 21.756 30.696 1.00 25.21 90 LEU B C 1
ATOM 2067 O O . LEU B 2 90 ? 58.241 22.400 31.683 1.00 28.31 90 LEU B O 1
ATOM 2072 N N . LEU B 2 91 ? 56.573 21.810 30.272 1.00 23.55 91 LEU B N 1
ATOM 2073 C CA . LEU B 2 91 ? 55.569 22.565 31.027 1.00 21.61 91 LEU B CA 1
ATOM 2074 C C . LEU B 2 91 ? 55.402 21.997 32.425 1.00 26.77 91 LEU B C 1
ATOM 2075 O O . LEU B 2 91 ? 55.321 22.745 33.404 1.00 27.91 91 LEU B O 1
ATOM 2080 N N . ASP B 2 92 ? 55.331 20.672 32.534 1.00 24.53 92 ASP B N 1
ATOM 2081 C CA . ASP B 2 92 ? 55.135 20.026 33.828 1.00 30.26 92 ASP B CA 1
ATOM 2082 C C . ASP B 2 92 ? 56.314 20.310 34.749 1.00 32.16 92 ASP B C 1
ATOM 2083 O O . ASP B 2 92 ? 56.137 20.500 35.958 1.00 34.29 92 ASP B O 1
ATOM 2088 N N . LYS B 2 93 ? 57.530 20.351 34.190 1.00 29.78 93 LYS B N 1
ATOM 2089 C CA . LYS B 2 93 ? 58.713 20.682 34.985 1.00 29.15 93 LYS B CA 1
ATOM 2090 C C . LYS B 2 93 ? 58.629 22.108 35.521 1.00 31.98 93 LYS B C 1
ATOM 2091 O O . LYS B 2 93 ? 58.903 22.354 36.703 1.00 31.17 93 LYS B O 1
ATOM 2097 N N . TYR B 2 94 ? 58.252 23.072 34.670 1.00 28.06 94 TYR B N 1
ATOM 2098 C CA . TYR B 2 94 ? 58.228 24.452 35.160 1.00 28.11 94 TYR B CA 1
ATOM 2099 C C . TYR B 2 94 ? 57.042 24.703 36.097 1.00 28.27 94 TYR B C 1
ATOM 2100 O O . TYR B 2 94 ? 57.199 25.276 37.182 1.00 30.33 94 TYR B O 1
ATOM 2109 N N . PHE B 2 95 ? 55.839 24.331 35.681 1.00 25.22 95 PHE B N 1
ATOM 2110 C CA . PHE B 2 95 ? 54.647 24.688 36.437 1.00 27.49 95 PHE B CA 1
ATOM 2111 C C . PHE B 2 95 ? 54.306 23.701 37.540 1.00 30.38 95 PHE B C 1
ATOM 2112 O O . PHE B 2 95 ? 53.402 23.982 38.337 1.00 32.52 95 PHE B O 1
ATOM 2120 N N . GLY B 2 96 ? 54.970 22.547 37.589 1.00 27.20 96 GLY B N 1
ATOM 2121 C CA . GLY B 2 96 ? 54.659 21.528 38.571 1.00 33.46 96 GLY B CA 1
ATOM 2122 C C . GLY B 2 96 ? 53.439 20.691 38.267 1.00 37.51 96 GLY B C 1
ATOM 2123 O O . GLY B 2 96 ? 53.146 19.755 39.025 1.00 41.21 96 GLY B O 1
ATOM 2124 N N . ASN B 2 97 ? 52.719 20.995 37.194 1.00 32.30 97 ASN B N 1
ATOM 2125 C CA . ASN B 2 97 ? 51.524 20.276 36.769 1.00 32.56 97 ASN B CA 1
ATOM 2126 C C . ASN B 2 97 ? 51.227 20.743 35.349 1.00 32.48 97 ASN B C 1
ATOM 2127 O O . ASN B 2 97 ? 51.896 21.633 34.824 1.00 30.61 97 ASN B O 1
ATOM 2132 N N . VAL B 2 98 ? 50.227 20.129 34.728 1.00 32.89 98 VAL B N 1
ATOM 2133 C CA . VAL B 2 98 ? 49.745 20.543 33.409 1.00 34.51 98 VAL B CA 1
ATOM 2134 C C . VAL B 2 98 ? 48.342 21.106 33.613 1.00 33.48 98 VAL B C 1
ATOM 2135 O O . VAL B 2 98 ? 47.373 20.343 33.733 1.00 36.17 98 VAL B O 1
ATOM 2139 N N . CYS B 2 99 ? 48.209 22.441 33.650 1.00 32.01 99 CYS B N 1
ATOM 2140 C CA . CYS B 2 99 ? 46.929 23.070 33.976 1.00 28.74 99 CYS B CA 1
ATOM 2141 C C . CYS B 2 99 ? 46.609 24.213 33.018 1.00 26.06 99 CYS B C 1
ATOM 2142 O O . CYS B 2 99 ? 47.467 25.046 32.714 1.00 23.81 99 CYS B O 1
ATOM 2145 N N . GLU B 2 100 ? 45.350 24.267 32.570 1.00 25.65 100 GLU B N 1
ATOM 2146 C CA . GLU B 2 100 ? 44.868 25.418 31.820 1.00 25.44 100 GLU B CA 1
ATOM 2147 C C . GLU B 2 100 ? 45.121 26.725 32.570 1.00 21.76 100 GLU B C 1
ATOM 2148 O O . GLU B 2 100 ? 45.347 27.774 31.950 1.00 21.31 100 GLU B O 1
ATOM 2154 N N . LEU B 2 101 ? 45.029 26.689 33.897 1.00 23.82 101 LEU B N 1
ATOM 2155 C CA . LEU B 2 101 ? 45.243 27.896 34.684 1.00 22.72 101 LEU B CA 1
ATOM 2156 C C . LEU B 2 101 ? 46.605 28.514 34.390 1.00 21.99 101 LEU B C 1
ATOM 2157 O O . LEU B 2 101 ? 46.731 29.747 34.270 1.00 21.55 101 LEU B O 1
ATOM 2162 N N . ASP B 2 102 ? 47.638 27.671 34.252 1.00 24.67 102 ASP B N 1
ATOM 2163 C CA . ASP B 2 102 ? 48.976 28.172 33.957 1.00 25.37 102 ASP B CA 1
ATOM 2164 C C . ASP B 2 102 ? 49.043 28.793 32.573 1.00 22.27 102 ASP B C 1
ATOM 2165 O O . ASP B 2 102 ? 49.711 29.813 32.383 1.00 24.08 102 ASP B O 1
ATOM 2170 N N . ILE B 2 103 ? 48.372 28.189 31.587 1.00 21.36 103 ILE B N 1
ATOM 2171 C CA . ILE B 2 103 ? 48.416 28.757 30.248 1.00 21.23 103 ILE B CA 1
ATOM 2172 C C . ILE B 2 103 ? 47.676 30.083 30.194 1.00 21.69 103 ILE B C 1
ATOM 2173 O O . ILE B 2 103 ? 48.058 30.980 29.434 1.00 22.31 103 ILE B O 1
ATOM 2178 N N . ILE B 2 104 ? 46.628 30.250 31.008 1.00 20.57 104 ILE B N 1
ATOM 2179 C CA . ILE B 2 104 ? 45.889 31.513 31.016 1.00 20.27 104 ILE B CA 1
ATOM 2180 C C . ILE B 2 104 ? 46.735 32.627 31.622 1.00 22.95 104 ILE B C 1
ATOM 2181 O O . ILE B 2 104 ? 46.833 33.728 31.059 1.00 22.31 104 ILE B O 1
ATOM 2186 N N . PHE B 2 105 ? 47.329 32.370 32.796 1.00 21.81 105 PHE B N 1
ATOM 2187 C CA . PHE B 2 105 ? 47.955 33.435 33.572 1.00 21.85 105 PHE B CA 1
ATOM 2188 C C . PHE B 2 105 ? 49.470 33.514 33.443 1.00 28.08 105 PHE B C 1
ATOM 2189 O O . PHE B 2 105 ? 50.059 34.466 33.961 1.00 28.27 105 PHE B O 1
ATOM 2197 N N . ASN B 2 106 ? 50.108 32.558 32.775 1.00 24.45 106 ASN B N 1
ATOM 2198 C CA . ASN B 2 106 ? 51.531 32.595 32.412 1.00 27.34 106 ASN B CA 1
ATOM 2199 C C . ASN B 2 106 ? 51.719 32.223 30.966 1.00 25.73 106 ASN B C 1
ATOM 2200 O O . ASN B 2 106 ? 52.602 31.442 30.609 1.00 23.88 106 ASN B O 1
ATOM 2205 N N . PHE B 2 107 ? 50.873 32.818 30.119 1.00 24.72 107 PHE B N 1
ATOM 2206 C CA . PHE B 2 107 ? 50.913 32.583 28.685 1.00 24.93 107 PHE B CA 1
ATOM 2207 C C . PHE B 2 107 ? 52.318 32.746 28.114 1.00 24.47 107 PHE B C 1
ATOM 2208 O O . PHE B 2 107 ? 52.778 31.904 27.337 1.00 23.99 107 PHE B O 1
ATOM 2216 N N . GLU B 2 108 ? 53.002 33.845 28.462 1.00 25.01 108 GLU B N 1
ATOM 2217 C CA . GLU B 2 108 ? 54.291 34.144 27.837 1.00 28.10 108 GLU B CA 1
ATOM 2218 C C . GLU B 2 108 ? 55.335 33.091 28.172 1.00 24.72 108 GLU B C 1
ATOM 2219 O O . GLU B 2 108 ? 56.191 32.769 27.340 1.00 26.85 108 GLU B O 1
ATOM 2225 N N . LYS B 2 109 ? 55.289 32.538 29.382 1.00 27.44 109 LYS B N 1
ATOM 2226 C CA . LYS B 2 109 ? 56.255 31.492 29.710 1.00 25.66 109 LYS B CA 1
ATOM 2227 C C . LYS B 2 109 ? 55.944 30.199 28.955 1.00 24.67 109 LYS B C 1
ATOM 2228 O O . LYS B 2 109 ? 56.860 29.544 28.448 1.00 26.88 109 LYS B O 1
ATOM 2234 N N . ALA B 2 110 ? 54.663 29.832 28.835 1.00 22.83 110 ALA B N 1
ATOM 2235 C CA . ALA B 2 110 ? 54.318 28.630 28.067 1.00 23.19 110 ALA B CA 1
ATOM 2236 C C . ALA B 2 110 ? 54.712 28.797 26.611 1.00 24.24 110 ALA B C 1
ATOM 2237 O O . ALA B 2 110 ? 55.245 27.875 25.977 1.00 25.17 110 ALA B O 1
ATOM 2239 N N . TYR B 2 111 ? 54.488 29.994 26.078 1.00 24.38 111 TYR B N 1
ATOM 2240 C CA . TYR B 2 111 ? 54.875 30.289 24.711 1.00 24.72 111 TYR B CA 1
ATOM 2241 C C . TYR B 2 111 ? 56.390 30.274 24.554 1.00 24.05 111 TYR B C 1
ATOM 2242 O O . TYR B 2 111 ? 56.903 29.769 23.551 1.00 28.02 111 TYR B O 1
ATOM 2251 N N . PHE B 2 112 ? 57.123 30.839 25.523 1.00 25.20 112 PHE B N 1
ATOM 2252 C CA . PHE B 2 112 ? 58.580 30.871 25.469 1.00 27.68 112 PHE B CA 1
ATOM 2253 C C . PHE B 2 112 ? 59.149 29.462 25.458 1.00 27.10 112 PHE B C 1
ATOM 2254 O O . PHE B 2 112 ? 60.057 29.147 24.677 1.00 28.95 112 PHE B O 1
ATOM 2262 N N . ILE B 2 113 ? 58.646 28.614 26.355 1.00 24.10 113 ILE B N 1
ATOM 2263 C CA . ILE B 2 113 ? 59.112 27.236 26.419 1.00 26.52 113 ILE B CA 1
ATOM 2264 C C . ILE B 2 113 ? 58.890 26.545 25.081 1.00 25.43 113 ILE B C 1
ATOM 2265 O O . ILE B 2 113 ? 59.809 25.917 24.526 1.00 27.95 113 ILE B O 1
ATOM 2270 N N . LEU B 2 114 ? 57.685 26.701 24.512 1.00 23.75 114 LEU B N 1
ATOM 2271 C CA . LEU B 2 114 ? 57.406 26.088 23.214 1.00 21.96 114 LEU B CA 1
ATOM 2272 C C . LEU B 2 114 ? 58.333 26.618 22.131 1.00 25.15 114 LEU B C 1
ATOM 2273 O O . LEU B 2 114 ? 58.929 25.847 21.367 1.00 29.26 114 LEU B O 1
ATOM 2278 N N . ASP B 2 115 ? 58.416 27.940 22.017 1.00 26.38 115 ASP B N 1
ATOM 2279 C CA . ASP B 2 115 ? 59.142 28.573 20.925 1.00 32.84 115 ASP B CA 1
ATOM 2280 C C . ASP B 2 115 ? 60.616 28.209 20.958 1.00 33.92 115 ASP B C 1
ATOM 2281 O O . ASP B 2 115 ? 61.232 27.993 19.909 1.00 38.09 115 ASP B O 1
ATOM 2286 N N . GLU B 2 116 ? 61.201 28.126 22.154 1.00 32.08 116 GLU B N 1
ATOM 2287 C CA . GLU B 2 116 ? 62.609 27.787 22.251 1.00 32.64 116 GLU B CA 1
ATOM 2288 C C . GLU B 2 116 ? 62.850 26.294 22.083 1.00 36.55 116 GLU B C 1
ATOM 2289 O O . GLU B 2 116 ? 63.963 25.891 21.726 1.00 33.09 116 GLU B O 1
ATOM 2295 N N . PHE B 2 117 ? 61.837 25.449 22.224 1.00 32.66 117 PHE B N 1
ATOM 2296 C CA . PHE B 2 117 ? 61.997 23.990 22.010 1.00 28.99 117 PHE B CA 1
ATOM 2297 C C . PHE B 2 117 ? 61.807 23.634 20.537 1.00 32.12 117 PHE B C 1
ATOM 2298 O O . PHE B 2 117 ? 62.459 22.723 20.053 1.00 36.15 117 PHE B O 1
ATOM 2306 N N . ILE B 2 118 ? 60.904 24.330 19.875 1.00 33.36 118 ILE B N 1
ATOM 2307 C CA . ILE B 2 118 ? 60.578 24.015 18.457 1.00 42.86 118 ILE B CA 1
ATOM 2308 C C . ILE B 2 118 ? 61.260 25.043 17.564 1.00 52.01 118 ILE B C 1
ATOM 2309 O O . ILE B 2 118 ? 61.011 26.233 17.728 1.00 52.00 118 ILE B O 1
ATOM 2314 N N . ILE B 2 119 ? 62.083 24.576 16.637 1.00 61.31 119 ILE B N 1
ATOM 2315 C CA . ILE B 2 119 ? 62.826 25.543 15.776 1.00 69.26 119 ILE B CA 1
ATOM 2316 C C . ILE B 2 119 ? 62.214 25.609 14.366 1.00 72.06 119 ILE B C 1
ATOM 2317 O O . ILE B 2 119 ? 62.463 24.695 13.574 1.00 75.35 119 ILE B O 1
ATOM 2322 N N . GLY B 2 120 ? 61.388 26.612 14.089 1.00 68.86 120 GLY B N 1
ATOM 2323 C CA . GLY B 2 120 ? 60.858 26.830 12.729 1.00 64.47 120 GLY B CA 1
ATOM 2324 C C . GLY B 2 120 ? 59.816 25.843 12.253 1.00 59.94 120 GLY B C 1
ATOM 2325 O O . GLY B 2 120 ? 59.499 25.874 11.070 1.00 59.40 120 GLY B O 1
ATOM 2326 N N . GLY B 2 121 ? 59.278 25.012 13.128 1.00 58.54 121 GLY B N 1
ATOM 2327 C CA . GLY B 2 121 ? 58.342 23.985 12.636 1.00 61.16 121 GLY B CA 1
ATOM 2328 C C . GLY B 2 121 ? 59.095 22.710 12.310 1.00 62.22 121 GLY B C 1
ATOM 2329 O O . GLY B 2 121 ? 58.494 21.794 11.753 1.00 61.95 121 GLY B O 1
#